Protein AF-A0AA88IC84-F1 (afdb_monomer_lite)

Structure (mmCIF, N/CA/C/O backbone):
data_AF-A0AA88IC84-F1
#
_entry.id   AF-A0AA88IC84-F1
#
loop_
_atom_site.group_PDB
_atom_site.id
_atom_site.type_symbol
_atom_site.label_atom_id
_atom_site.label_alt_id
_atom_site.label_comp_id
_atom_site.label_asym_id
_atom_site.label_entity_id
_atom_site.label_seq_id
_atom_site.pdbx_PDB_ins_code
_atom_site.Cartn_x
_atom_site.Cartn_y
_atom_site.Cartn_z
_atom_site.occupancy
_atom_site.B_iso_or_equiv
_atom_site.auth_seq_id
_atom_site.auth_comp_id
_atom_site.auth_asym_id
_atom_site.auth_atom_id
_atom_site.pdbx_PDB_model_num
ATOM 1 N N . VAL A 1 1 ? 6.979 -14.096 -13.276 1.00 98.06 1 VAL A N 1
ATOM 2 C CA . VAL A 1 1 ? 7.542 -12.919 -13.977 1.00 98.06 1 VAL A CA 1
ATOM 3 C C . VAL A 1 1 ? 6.864 -12.817 -15.331 1.00 98.06 1 VAL A C 1
ATOM 5 O O . VAL A 1 1 ? 6.818 -13.826 -16.024 1.00 98.06 1 VAL A O 1
ATOM 8 N N . PHE A 1 2 ? 6.332 -11.651 -15.685 1.00 98.75 2 PHE A N 1
ATOM 9 C CA . PHE A 1 2 ? 5.805 -11.346 -17.012 1.00 98.75 2 PHE A CA 1
ATOM 10 C C . PHE A 1 2 ? 6.800 -10.456 -17.750 1.00 98.75 2 PHE A C 1
ATOM 12 O O . PHE A 1 2 ? 7.112 -9.354 -17.297 1.00 98.75 2 PHE A O 1
ATOM 19 N N . ASP A 1 3 ? 7.306 -10.941 -18.878 1.00 98.56 3 ASP A N 1
ATOM 20 C CA . ASP A 1 3 ? 8.144 -10.143 -19.763 1.00 98.56 3 ASP A CA 1
ATOM 21 C C . ASP A 1 3 ? 7.251 -9.263 -20.639 1.00 98.56 3 ASP A C 1
ATOM 23 O O . ASP A 1 3 ? 6.539 -9.776 -21.494 1.00 98.56 3 ASP A O 1
ATOM 27 N N . ALA A 1 4 ? 7.274 -7.952 -20.412 1.00 98.44 4 ALA A N 1
ATOM 28 C CA . ALA A 1 4 ? 6.572 -6.953 -21.213 1.00 98.44 4 ALA A CA 1
ATOM 29 C C . ALA A 1 4 ? 7.560 -5.988 -21.892 1.00 98.44 4 ALA A C 1
ATOM 31 O O . ALA A 1 4 ? 7.183 -4.891 -22.306 1.00 98.44 4 ALA A O 1
ATOM 32 N N . ARG A 1 5 ? 8.832 -6.384 -22.055 1.00 97.44 5 ARG A N 1
ATOM 33 C CA . ARG A 1 5 ? 9.864 -5.558 -22.712 1.00 97.44 5 ARG A CA 1
ATOM 34 C C . ARG A 1 5 ? 9.592 -5.338 -24.204 1.00 97.44 5 ARG A C 1
ATOM 36 O O . ARG A 1 5 ? 10.167 -4.442 -24.808 1.00 97.44 5 ARG A O 1
ATOM 43 N N . TYR A 1 6 ? 8.690 -6.116 -24.798 1.00 95.94 6 TYR A N 1
ATOM 44 C CA . TYR A 1 6 ? 8.223 -5.918 -26.171 1.00 95.94 6 TYR A CA 1
ATOM 45 C C . TYR A 1 6 ? 7.161 -4.807 -26.298 1.00 95.94 6 TYR A C 1
ATOM 47 O O . TYR A 1 6 ? 6.879 -4.347 -27.403 1.00 95.94 6 TYR A O 1
ATOM 55 N N . VAL A 1 7 ? 6.550 -4.364 -25.193 1.00 96.62 7 VAL A N 1
ATOM 56 C CA . VAL A 1 7 ? 5.448 -3.390 -25.207 1.00 96.62 7 VAL A CA 1
ATOM 57 C C . VAL A 1 7 ? 5.963 -2.000 -25.559 1.00 96.62 7 VAL A C 1
ATOM 59 O O . VAL A 1 7 ? 6.817 -1.463 -24.862 1.00 96.62 7 VAL A O 1
ATOM 62 N N . GLY A 1 8 ? 5.428 -1.398 -26.625 1.00 93.50 8 GLY A N 1
ATOM 63 C CA . GLY A 1 8 ? 5.852 -0.084 -27.129 1.00 93.50 8 GLY A CA 1
ATOM 64 C C . GLY A 1 8 ? 4.944 1.099 -26.768 1.00 93.50 8 GLY A C 1
ATOM 65 O O . GLY A 1 8 ? 5.336 2.242 -26.989 1.00 93.50 8 GLY A O 1
ATOM 66 N N . THR A 1 9 ? 3.739 0.856 -26.243 1.00 95.31 9 THR A N 1
ATOM 67 C CA . THR A 1 9 ? 2.690 1.881 -26.090 1.00 95.31 9 THR A CA 1
ATOM 68 C C . THR A 1 9 ? 2.039 1.827 -24.710 1.00 95.31 9 THR A C 1
ATOM 70 O O . THR A 1 9 ? 1.988 0.771 -24.083 1.00 95.31 9 THR A O 1
ATOM 73 N N . ALA A 1 10 ? 1.472 2.949 -24.254 1.00 97.12 10 ALA A N 1
ATOM 74 C CA . ALA A 1 10 ? 0.715 2.999 -22.998 1.00 97.12 10 ALA A CA 1
ATOM 75 C C . ALA A 1 10 ? -0.517 2.068 -23.001 1.00 97.12 10 ALA A C 1
ATOM 77 O O . ALA A 1 10 ? -0.849 1.488 -21.974 1.00 97.12 10 ALA A O 1
ATOM 78 N N . GLN A 1 11 ? -1.154 1.872 -24.163 1.00 97.62 11 GLN A N 1
ATOM 79 C CA . GLN A 1 11 ? -2.245 0.904 -24.327 1.00 97.62 11 GLN A CA 1
ATOM 80 C C . GLN A 1 11 ? -1.758 -0.531 -24.073 1.00 97.62 11 GLN A C 1
ATOM 82 O O . GLN A 1 11 ? -2.360 -1.261 -23.291 1.00 97.62 11 GLN A O 1
ATOM 87 N N . GLY A 1 12 ? -0.616 -0.917 -24.653 1.00 98.19 12 GLY A N 1
ATOM 88 C CA . GLY A 1 12 ? -0.026 -2.229 -24.382 1.00 98.19 12 GLY A CA 1
ATOM 89 C C . GLY A 1 12 ? 0.426 -2.382 -22.924 1.00 98.19 12 GLY A C 1
ATOM 90 O O . GLY A 1 12 ? 0.358 -3.479 -22.371 1.00 98.19 12 GLY A O 1
ATOM 91 N N . MET A 1 13 ? 0.837 -1.289 -22.263 1.00 98.62 13 MET A N 1
ATOM 92 C CA . MET A 1 13 ? 1.110 -1.313 -20.820 1.00 98.62 13 MET A CA 1
ATOM 93 C C . MET A 1 13 ? -0.157 -1.619 -20.030 1.00 98.62 13 MET A C 1
ATOM 95 O O . MET A 1 13 ? -0.129 -2.475 -19.150 1.00 98.62 13 MET A O 1
ATOM 99 N N . PHE A 1 14 ? -1.262 -0.950 -20.358 1.00 98.81 14 PHE A N 1
ATOM 100 C CA . PHE A 1 14 ? -2.548 -1.160 -19.705 1.00 98.81 14 PHE A CA 1
ATOM 101 C C . PHE A 1 14 ? -3.025 -2.612 -19.830 1.00 98.81 14 PHE A C 1
ATOM 103 O O . PHE A 1 14 ? -3.423 -3.214 -18.835 1.00 98.81 14 PHE A O 1
ATOM 110 N N . GLU A 1 15 ? -2.913 -3.210 -21.016 1.00 98.69 15 GLU A N 1
ATOM 111 C CA . GLU A 1 15 ? -3.263 -4.617 -21.250 1.00 98.69 15 GLU A CA 1
ATOM 112 C C . GLU A 1 15 ? -2.389 -5.575 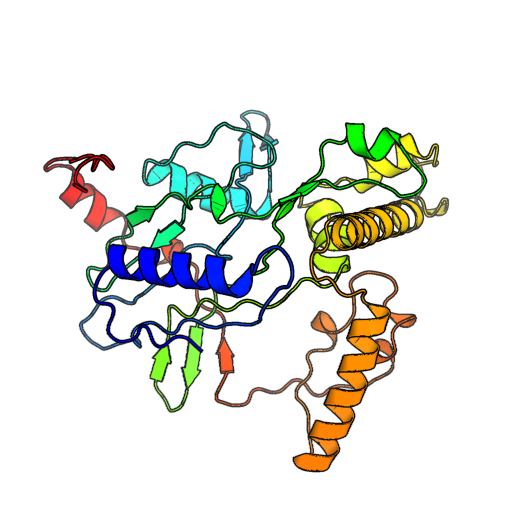-20.429 1.00 98.69 15 GLU A C 1
ATOM 114 O O . GLU A 1 15 ? -2.899 -6.482 -19.764 1.00 98.69 15 GLU A O 1
ATOM 119 N N . ALA A 1 16 ? -1.072 -5.345 -20.410 1.00 98.75 16 ALA A N 1
ATOM 120 C CA . ALA A 1 16 ? -0.140 -6.133 -19.609 1.00 98.75 16 ALA A CA 1
ATOM 121 C C . ALA A 1 16 ? -0.413 -5.998 -18.098 1.00 98.75 16 ALA A C 1
ATOM 123 O O . ALA A 1 16 ? -0.326 -6.984 -17.363 1.00 98.75 16 ALA A O 1
ATOM 124 N N . ILE A 1 17 ? -0.795 -4.805 -17.635 1.00 98.88 17 ILE A N 1
ATOM 125 C CA . ILE A 1 17 ? -1.189 -4.544 -16.245 1.00 98.88 17 ILE A CA 1
ATOM 126 C C . ILE A 1 17 ? -2.519 -5.228 -15.910 1.00 98.88 17 ILE A C 1
ATOM 128 O O . ILE A 1 17 ? -2.622 -5.867 -14.867 1.00 98.88 17 ILE A O 1
ATOM 132 N N . CYS A 1 18 ? -3.522 -5.178 -16.787 1.00 98.88 18 CYS A N 1
ATOM 133 C CA . CYS A 1 18 ? -4.781 -5.896 -16.576 1.00 98.88 18 CYS A CA 1
ATOM 134 C C . CYS A 1 18 ? -4.549 -7.410 -16.454 1.00 98.88 18 CYS A C 1
ATOM 136 O O . CYS A 1 18 ? -5.150 -8.073 -15.607 1.00 98.88 18 CYS A O 1
ATOM 138 N N . ASN A 1 19 ? -3.639 -7.959 -17.264 1.00 98.75 19 ASN A N 1
ATOM 139 C CA . ASN A 1 19 ? -3.228 -9.358 -17.161 1.00 98.75 19 ASN A CA 1
ATOM 140 C C . ASN A 1 19 ? -2.493 -9.651 -15.847 1.00 98.75 19 ASN A C 1
ATOM 142 O O . ASN A 1 19 ? -2.772 -10.680 -15.231 1.00 98.75 19 ASN A O 1
ATOM 146 N N . HIS A 1 20 ? -1.625 -8.743 -15.389 1.00 98.88 20 HIS A N 1
ATOM 147 C CA . HIS A 1 20 ? -0.986 -8.831 -14.076 1.00 98.88 20 HIS A CA 1
ATOM 148 C C . HIS A 1 20 ? -2.031 -8.881 -12.960 1.00 98.88 20 HIS A C 1
ATOM 150 O O . HIS A 1 20 ? -2.022 -9.825 -12.181 1.00 98.88 20 HIS A O 1
ATOM 156 N N . ILE A 1 21 ? -2.961 -7.921 -12.908 1.00 98.88 21 ILE A N 1
ATOM 157 C CA . ILE A 1 21 ? -3.998 -7.855 -11.868 1.00 98.88 21 ILE A CA 1
ATOM 158 C C . ILE A 1 21 ? -4.838 -9.133 -11.884 1.00 98.88 21 ILE A C 1
ATOM 160 O O . ILE A 1 21 ? -4.978 -9.791 -10.860 1.00 98.88 21 ILE A O 1
ATOM 164 N N . ARG A 1 22 ? -5.336 -9.559 -13.052 1.00 98.81 22 ARG A N 1
ATOM 165 C CA . ARG A 1 22 ? -6.123 -10.797 -13.172 1.00 98.81 22 ARG A CA 1
ATOM 166 C C . ARG A 1 22 ? -5.353 -12.019 -12.670 1.00 98.81 22 ARG A C 1
ATOM 168 O O . ARG A 1 22 ? -5.914 -12.859 -11.963 1.00 98.81 22 ARG A O 1
ATOM 175 N N . TYR A 1 23 ? -4.080 -12.134 -13.050 1.00 98.81 23 TYR A N 1
ATOM 176 C CA . TYR A 1 23 ? -3.232 -13.236 -12.620 1.00 98.81 23 TYR A CA 1
ATOM 177 C C . TYR A 1 23 ? -2.985 -13.194 -11.112 1.00 98.81 23 TYR A C 1
ATOM 179 O O . TYR A 1 23 ? -3.191 -14.209 -10.449 1.00 98.81 23 TYR A O 1
ATOM 187 N N . SER A 1 24 ? -2.563 -12.056 -10.572 1.00 98.75 24 SER A N 1
ATOM 188 C CA . SER A 1 24 ? -2.187 -11.943 -9.167 1.00 98.75 24 SER A CA 1
ATOM 189 C C . SER A 1 24 ? -3.391 -12.033 -8.242 1.00 98.75 24 SER A C 1
ATOM 191 O O . SER A 1 24 ? -3.288 -12.681 -7.210 1.00 98.75 24 SER A O 1
ATOM 193 N N . THR A 1 25 ? -4.546 -11.478 -8.624 1.00 98.81 25 THR A N 1
ATOM 194 C CA . THR A 1 25 ? -5.774 -11.539 -7.819 1.00 98.81 25 THR A CA 1
ATOM 195 C C . THR A 1 25 ? -6.312 -12.963 -7.698 1.00 98.81 25 THR A C 1
ATOM 197 O O . THR A 1 25 ? -6.762 -13.343 -6.624 1.00 98.81 25 THR A O 1
ATOM 200 N N . ASN A 1 26 ? -6.297 -13.757 -8.781 1.00 98.50 26 ASN A N 1
ATOM 201 C CA . ASN A 1 26 ? -6.632 -15.194 -8.779 1.00 98.50 26 ASN A CA 1
ATOM 202 C C . ASN A 1 26 ? -7.839 -15.582 -7.887 1.00 98.50 26 ASN A C 1
ATOM 204 O O . ASN A 1 26 ? -7.785 -16.536 -7.111 1.00 98.50 26 ASN A O 1
ATOM 208 N N . LYS A 1 27 ? -8.933 -14.813 -7.989 1.00 97.94 27 LYS A N 1
ATOM 209 C CA . LYS A 1 27 ? -10.171 -15.009 -7.209 1.00 97.94 27 LYS A CA 1
ATOM 210 C C . LYS A 1 27 ? -9.960 -15.053 -5.680 1.00 97.94 27 LYS A C 1
ATOM 212 O O . LYS A 1 27 ? -10.662 -15.787 -4.998 1.00 97.94 27 LYS A O 1
ATOM 217 N N . GLY A 1 28 ? -8.994 -14.298 -5.159 1.00 98.12 28 GLY A N 1
ATOM 218 C CA . GLY A 1 28 ? -8.672 -14.214 -3.731 1.00 98.12 28 GLY A CA 1
ATOM 219 C C . GLY A 1 28 ? -7.443 -15.026 -3.318 1.00 98.12 28 GLY A C 1
ATOM 220 O O . GLY A 1 28 ? -6.771 -14.644 -2.367 1.00 98.12 28 GLY A O 1
ATOM 221 N N . ASN A 1 29 ? -7.074 -16.075 -4.061 1.00 98.62 29 ASN A N 1
ATOM 222 C CA . ASN A 1 29 ? -5.865 -16.857 -3.785 1.00 98.62 29 ASN A CA 1
ATOM 223 C C . ASN A 1 29 ? -4.628 -16.183 -4.400 1.00 98.62 29 ASN A C 1
ATOM 225 O O . ASN A 1 29 ? -4.158 -16.594 -5.468 1.00 98.62 29 ASN A O 1
ATOM 229 N N . LEU A 1 30 ? -4.166 -15.110 -3.757 1.00 98.69 30 LEU A N 1
ATOM 230 C CA . LEU A 1 30 ? -3.212 -14.163 -4.326 1.00 98.69 30 LEU A CA 1
ATOM 231 C C . LEU A 1 30 ? -1.899 -14.831 -4.755 1.00 98.69 30 LEU A C 1
ATOM 233 O O . LEU A 1 30 ? -1.367 -15.712 -4.079 1.00 98.69 30 LEU A O 1
ATOM 237 N N . ARG A 1 31 ? -1.357 -14.389 -5.893 1.00 98.75 31 ARG A N 1
ATOM 238 C CA . ARG A 1 31 ? -0.093 -14.882 -6.454 1.00 98.75 31 ARG A CA 1
ATOM 239 C C . ARG A 1 31 ? 0.876 -13.734 -6.656 1.00 98.75 31 ARG A C 1
ATOM 241 O O . ARG A 1 31 ? 0.567 -12.801 -7.393 1.00 98.75 31 ARG A O 1
ATOM 248 N N . SER A 1 32 ? 2.074 -13.855 -6.093 1.00 98.75 32 SER A N 1
ATOM 249 C CA . SER A 1 32 ? 3.122 -12.867 -6.329 1.00 98.75 32 SER A CA 1
ATOM 250 C C . SER A 1 32 ? 3.527 -12.841 -7.800 1.00 98.75 32 SER A C 1
ATOM 252 O O . SER A 1 32 ? 3.763 -13.883 -8.425 1.00 98.75 32 SER A O 1
ATOM 254 N N . ALA A 1 33 ? 3.626 -11.642 -8.364 1.00 98.81 33 ALA A N 1
ATOM 255 C CA . ALA A 1 33 ? 4.036 -11.442 -9.745 1.00 98.81 33 ALA A CA 1
ATOM 256 C C . ALA A 1 33 ? 4.779 -10.120 -9.917 1.00 98.81 33 ALA A C 1
ATOM 258 O O . ALA A 1 33 ? 4.653 -9.199 -9.121 1.00 98.81 33 ALA A O 1
ATOM 259 N N . ILE A 1 34 ? 5.521 -10.019 -11.012 1.00 98.81 34 ILE A N 1
ATOM 260 C CA . ILE A 1 34 ? 6.133 -8.784 -11.502 1.00 98.81 34 ILE A CA 1
ATOM 261 C C . ILE A 1 34 ? 5.928 -8.736 -13.011 1.00 98.81 34 ILE A C 1
ATOM 263 O O . ILE A 1 34 ? 6.069 -9.773 -13.667 1.00 98.81 34 ILE A O 1
ATOM 267 N N . THR A 1 35 ? 5.614 -7.559 -13.550 1.00 98.88 35 THR A N 1
ATOM 268 C CA . THR A 1 35 ? 5.624 -7.287 -14.993 1.00 98.88 35 THR A CA 1
ATOM 269 C C . THR A 1 35 ? 6.752 -6.318 -15.306 1.00 98.88 35 THR A C 1
ATOM 271 O O . THR A 1 35 ? 6.815 -5.250 -14.712 1.00 98.88 35 THR A O 1
ATOM 274 N N . VAL A 1 36 ? 7.647 -6.679 -16.224 1.00 98.62 36 VAL A N 1
ATOM 275 C CA . VAL A 1 36 ? 8.841 -5.881 -16.541 1.00 98.62 36 VAL A CA 1
ATOM 276 C C . VAL A 1 36 ? 8.671 -5.223 -17.905 1.00 98.62 36 VAL A C 1
ATOM 278 O O . VAL A 1 36 ? 8.643 -5.923 -18.917 1.00 98.62 36 VAL A O 1
ATOM 281 N N . PHE A 1 37 ? 8.553 -3.893 -17.937 1.00 98.25 37 PHE A N 1
ATOM 282 C CA . PHE A 1 37 ? 8.508 -3.115 -19.181 1.00 98.25 37 PHE A CA 1
ATOM 283 C C . PHE A 1 37 ? 9.915 -2.798 -19.704 1.00 98.25 37 PHE A C 1
ATOM 285 O O . PHE A 1 37 ? 10.909 -3.325 -19.208 1.00 98.25 37 PHE A O 1
ATOM 292 N N . GLN A 1 38 ? 10.015 -1.982 -20.755 1.00 96.38 38 GLN A N 1
ATOM 293 C CA . GLN A 1 38 ? 11.303 -1.639 -21.361 1.00 96.38 38 GLN A CA 1
ATOM 294 C C . GLN A 1 38 ? 12.234 -0.938 -20.358 1.00 96.38 38 GLN A C 1
ATOM 296 O O . GLN A 1 38 ? 11.756 -0.135 -19.551 1.00 96.38 38 GLN A O 1
ATOM 301 N N . PRO A 1 39 ? 13.552 -1.208 -20.409 1.00 96.25 39 PRO A N 1
ATOM 302 C CA . PRO A 1 39 ? 14.509 -0.437 -19.634 1.00 96.25 39 PRO A CA 1
ATOM 303 C C . PRO A 1 39 ? 14.580 1.002 -20.157 1.00 96.25 39 PRO A C 1
ATOM 305 O O . PRO A 1 39 ? 14.234 1.288 -21.309 1.00 96.25 39 PRO A O 1
ATOM 308 N N . ARG A 1 40 ? 15.080 1.902 -19.315 1.00 94.94 40 ARG A N 1
ATOM 309 C CA . ARG A 1 40 ? 15.496 3.246 -19.705 1.00 94.94 40 ARG A CA 1
ATOM 310 C C . ARG A 1 40 ? 16.535 3.158 -20.824 1.00 94.94 40 ARG A C 1
ATOM 312 O O . ARG A 1 40 ? 17.464 2.355 -20.760 1.00 94.94 40 ARG A O 1
ATOM 319 N N . MET A 1 41 ? 16.368 3.992 -21.847 1.00 91.06 41 MET A N 1
ATOM 320 C CA . MET A 1 41 ? 17.275 4.086 -22.991 1.00 91.06 41 MET A CA 1
ATOM 321 C C . MET A 1 41 ? 17.527 5.550 -23.331 1.00 91.06 41 MET A C 1
ATOM 323 O O . MET A 1 41 ? 16.595 6.355 -23.346 1.00 91.06 41 MET A O 1
ATOM 327 N N . GLU A 1 42 ? 18.780 5.890 -23.630 1.00 87.19 42 GLU A N 1
ATOM 328 C CA . GLU A 1 42 ? 19.145 7.241 -24.053 1.00 87.19 42 GLU A CA 1
ATOM 329 C C . GLU A 1 42 ? 18.380 7.659 -25.319 1.00 87.19 42 GLU A C 1
ATOM 331 O O . GLU A 1 42 ? 18.135 6.858 -26.221 1.00 87.19 42 GLU A O 1
ATOM 336 N N . GLY A 1 43 ? 17.977 8.931 -25.379 1.00 82.00 43 GLY A N 1
ATOM 337 C CA . GLY A 1 43 ? 17.245 9.489 -26.521 1.00 82.00 43 GLY A CA 1
ATOM 338 C C . GLY A 1 43 ? 15.771 9.072 -26.628 1.00 82.00 43 GLY A C 1
ATOM 339 O O . GLY A 1 43 ? 15.102 9.489 -27.573 1.00 82.00 43 GLY A O 1
ATOM 340 N N . ARG A 1 44 ? 15.236 8.296 -25.673 1.00 83.06 44 ARG A N 1
ATOM 341 C CA . ARG A 1 44 ? 13.827 7.873 -25.626 1.00 83.06 44 ARG A CA 1
ATOM 342 C C . ARG A 1 44 ? 13.190 8.235 -24.280 1.00 83.06 44 ARG A C 1
ATOM 344 O O . ARG A 1 44 ? 13.871 8.294 -23.263 1.00 83.06 44 ARG A O 1
ATOM 351 N N . GLY A 1 45 ? 11.879 8.484 -24.271 1.00 85.50 45 GLY A N 1
ATOM 352 C CA . GLY A 1 45 ? 11.133 8.686 -23.028 1.00 85.50 45 GLY A CA 1
ATOM 353 C C . GLY A 1 45 ? 11.072 7.411 -22.179 1.00 85.50 45 GLY A C 1
ATOM 354 O O . GLY A 1 45 ? 10.965 6.307 -22.719 1.00 85.50 45 GLY A O 1
ATOM 355 N N . ASP A 1 46 ? 11.105 7.572 -20.855 1.00 93.19 46 ASP A N 1
ATOM 356 C CA . ASP A 1 46 ? 10.937 6.466 -19.909 1.00 93.19 46 ASP A CA 1
ATOM 357 C C . ASP A 1 46 ? 9.523 5.883 -19.967 1.00 93.19 46 ASP A C 1
ATOM 359 O O . ASP A 1 46 ? 8.535 6.625 -19.995 1.00 93.19 46 ASP A O 1
ATOM 363 N N . PHE A 1 47 ? 9.430 4.557 -19.853 1.00 96.50 47 PHE A N 1
ATOM 364 C CA . PHE A 1 47 ? 8.186 3.903 -19.464 1.00 96.50 47 PHE A CA 1
ATOM 365 C C . PHE A 1 47 ? 7.935 4.171 -17.982 1.00 96.50 47 PHE A C 1
ATOM 367 O O . PHE A 1 47 ? 8.775 3.848 -17.146 1.00 96.50 47 PHE A O 1
ATOM 374 N N . ARG A 1 48 ? 6.784 4.750 -17.633 1.00 97.75 48 ARG A N 1
ATOM 375 C CA . ARG A 1 48 ? 6.423 5.041 -16.237 1.00 97.75 48 ARG A CA 1
ATOM 376 C C . ARG A 1 48 ? 4.976 4.667 -15.969 1.00 97.75 48 ARG A C 1
ATOM 378 O O . ARG A 1 48 ? 4.090 4.933 -16.778 1.00 97.75 48 ARG A O 1
ATOM 385 N N . ILE A 1 49 ? 4.737 4.108 -14.791 1.00 98.56 49 ILE A N 1
ATOM 386 C CA . ILE A 1 49 ? 3.413 4.065 -14.173 1.00 98.56 49 ILE A CA 1
ATOM 387 C C . ILE A 1 49 ? 3.441 5.170 -13.133 1.00 98.56 49 ILE A C 1
ATOM 389 O O . ILE A 1 49 ? 4.288 5.145 -12.244 1.00 98.56 49 ILE A O 1
ATOM 393 N N . TRP A 1 50 ? 2.606 6.190 -13.298 1.00 98.56 50 TRP A N 1
ATOM 394 C CA . TRP A 1 50 ? 2.656 7.326 -12.386 1.00 98.56 50 TRP A CA 1
ATOM 395 C C . TRP A 1 50 ? 2.043 6.960 -11.041 1.00 98.56 50 TRP A C 1
ATOM 397 O O . TRP A 1 50 ? 2.498 7.461 -10.033 1.00 98.56 50 TRP A O 1
ATOM 407 N N . ASN A 1 51 ? 1.069 6.059 -10.985 1.00 98.56 51 ASN A N 1
ATOM 408 C CA . ASN A 1 51 ? 0.510 5.603 -9.718 1.00 98.56 51 ASN A CA 1
ATOM 409 C C . ASN A 1 51 ? 1.605 5.072 -8.769 1.00 98.56 51 ASN A C 1
ATOM 411 O O . ASN A 1 51 ? 2.621 4.530 -9.213 1.00 98.56 51 ASN A O 1
ATOM 415 N N . SER A 1 52 ? 1.389 5.193 -7.459 1.00 97.94 52 SER A N 1
ATOM 416 C CA . SER A 1 52 ? 2.250 4.572 -6.440 1.00 97.94 52 SER A CA 1
ATOM 417 C C . SER A 1 52 ? 1.982 3.073 -6.288 1.00 97.94 52 SER A C 1
ATOM 419 O O . SER A 1 52 ? 2.911 2.292 -6.063 1.00 97.94 52 SER A O 1
ATOM 421 N N . GLN A 1 53 ? 0.719 2.683 -6.467 1.00 98.44 53 GLN A N 1
ATOM 422 C CA . GLN A 1 53 ? 0.240 1.309 -6.524 1.00 98.44 53 GLN A CA 1
ATOM 423 C C . GLN A 1 53 ? -0.695 1.119 -7.728 1.00 98.44 53 GLN A C 1
ATOM 425 O O . GLN A 1 53 ? -1.310 2.082 -8.187 1.00 98.44 53 GLN A O 1
ATOM 430 N N . LEU A 1 54 ? -0.848 -0.112 -8.232 1.00 98.56 54 LEU A N 1
ATOM 431 C CA . LEU A 1 54 ? -1.777 -0.386 -9.341 1.00 98.56 54 LEU A CA 1
ATOM 432 C C . LEU A 1 54 ? -3.225 -0.092 -8.958 1.00 98.56 54 LEU A C 1
ATOM 434 O O . LEU A 1 54 ? -3.988 0.369 -9.796 1.00 98.56 54 LEU A O 1
ATOM 438 N N . ILE A 1 55 ? -3.595 -0.383 -7.714 1.00 98.69 55 ILE A N 1
ATOM 439 C CA . ILE A 1 55 ? -4.923 -0.130 -7.169 1.00 98.69 55 ILE A CA 1
ATOM 440 C C . ILE A 1 55 ? -4.731 0.782 -5.963 1.00 98.69 55 ILE A C 1
ATOM 442 O O . ILE A 1 55 ? -3.865 0.536 -5.130 1.00 98.69 55 ILE A O 1
ATOM 446 N N . GLY A 1 56 ? -5.513 1.853 -5.904 1.00 98.31 56 GLY A N 1
ATOM 447 C CA . GLY A 1 56 ? -5.504 2.808 -4.806 1.00 98.31 56 GLY A CA 1
ATOM 448 C C . GLY A 1 56 ? -6.773 3.646 -4.836 1.00 98.31 56 GLY A C 1
ATOM 449 O O . GLY A 1 56 ? -7.331 3.895 -5.911 1.00 98.31 56 GLY A O 1
ATOM 450 N N . TYR A 1 57 ? -7.233 4.066 -3.661 1.00 98.88 57 TYR A N 1
ATOM 451 C CA . TYR A 1 57 ? -8.400 4.932 -3.547 1.00 98.88 57 TYR A CA 1
ATOM 452 C C . TYR A 1 57 ? -8.025 6.402 -3.721 1.00 98.88 57 TYR A C 1
ATOM 454 O O . TYR A 1 57 ? -6.965 6.844 -3.281 1.00 98.88 57 TYR A O 1
ATOM 462 N N . ALA A 1 58 ? -8.899 7.164 -4.367 1.00 98.81 58 ALA A N 1
ATOM 463 C CA . ALA A 1 58 ? -8.742 8.597 -4.553 1.00 98.81 58 ALA A CA 1
ATOM 464 C C . ALA A 1 58 ? -8.898 9.369 -3.231 1.00 98.81 58 ALA A C 1
ATOM 466 O O . ALA A 1 58 ? -9.552 8.904 -2.297 1.00 98.81 58 ALA A O 1
ATOM 467 N N . GLY A 1 59 ? -8.322 10.570 -3.184 1.00 98.62 59 GLY A N 1
ATOM 468 C CA . GLY A 1 59 ? -8.463 11.531 -2.092 1.00 98.62 59 GLY A CA 1
ATOM 469 C C . GLY A 1 59 ? -8.907 12.890 -2.622 1.00 98.62 59 GLY A C 1
ATOM 470 O O . GLY A 1 59 ? -8.231 13.490 -3.452 1.00 98.62 59 GLY A O 1
ATOM 471 N N . TYR A 1 60 ? -10.037 13.398 -2.141 1.00 98.56 60 TYR A N 1
ATOM 472 C CA . TYR A 1 60 ? -10.646 14.639 -2.611 1.00 98.56 60 TYR A CA 1
ATOM 473 C C . TYR A 1 60 ? -10.593 15.710 -1.533 1.00 98.56 60 TYR A C 1
ATOM 475 O O . TYR A 1 60 ? -11.339 15.650 -0.550 1.00 98.56 60 TYR A O 1
ATOM 483 N N . ARG A 1 61 ? -9.743 16.716 -1.740 1.00 97.56 61 ARG A N 1
ATOM 484 C CA . ARG A 1 61 ? -9.689 17.897 -0.880 1.00 97.56 61 ARG A CA 1
ATOM 485 C C . ARG A 1 61 ? -10.975 18.707 -1.014 1.00 97.56 61 ARG A C 1
ATOM 487 O O . ARG A 1 61 ? -11.371 19.083 -2.115 1.00 97.56 61 ARG A O 1
ATOM 494 N N . GLN A 1 62 ? -11.612 18.967 0.116 1.00 96.88 62 GLN A N 1
ATOM 495 C CA . GLN A 1 62 ? -12.831 19.755 0.220 1.00 96.88 62 GLN A CA 1
ATOM 496 C C . GLN A 1 62 ? -12.507 21.243 0.431 1.00 96.88 62 GLN A C 1
ATOM 498 O O . GLN A 1 62 ? -11.398 21.579 0.862 1.00 96.88 62 GLN A O 1
ATOM 503 N N . PRO A 1 63 ? -13.463 22.156 0.169 1.00 95.88 63 PRO A N 1
ATOM 504 C CA . PRO A 1 63 ? -13.267 23.591 0.387 1.00 95.88 63 PRO A CA 1
ATOM 505 C C . PRO A 1 63 ? -12.920 23.976 1.833 1.00 95.88 63 PRO A C 1
ATOM 507 O O . PRO A 1 63 ? -12.243 24.977 2.048 1.00 95.88 63 PRO A O 1
ATOM 510 N N . ASP A 1 64 ? -13.362 23.188 2.817 1.00 95.75 64 ASP A N 1
ATOM 511 C CA . ASP A 1 64 ? -13.077 23.389 4.245 1.00 95.75 64 ASP A CA 1
ATOM 512 C C . ASP A 1 64 ? -11.712 2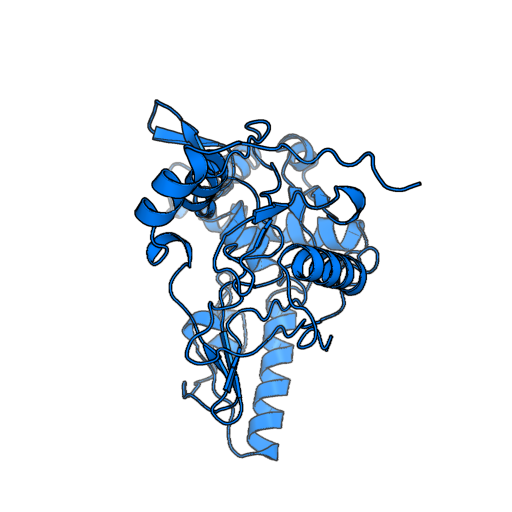2.822 4.688 1.00 95.75 64 ASP A C 1
ATOM 514 O O . ASP A 1 64 ? -11.347 22.918 5.858 1.00 95.75 64 ASP A O 1
ATOM 518 N N . GLY A 1 65 ? -10.946 22.241 3.759 1.00 93.81 65 GLY A N 1
ATOM 519 C CA . GLY A 1 65 ? -9.643 21.631 4.014 1.00 93.81 65 GLY A CA 1
ATOM 520 C C . GLY A 1 65 ? -9.696 20.157 4.421 1.00 93.81 65 GLY A C 1
ATOM 521 O O . GLY A 1 65 ? -8.641 19.518 4.450 1.00 93.81 65 GLY A O 1
ATOM 522 N N . SER A 1 66 ? -10.883 19.596 4.679 1.00 95.62 66 SER A N 1
ATOM 523 C CA . SER A 1 66 ? -11.049 18.158 4.909 1.00 95.62 66 SER A CA 1
ATOM 524 C C . SER A 1 66 ? -10.765 17.352 3.635 1.00 95.62 66 SER A C 1
ATOM 526 O O . SER A 1 66 ? -10.702 17.894 2.528 1.00 95.62 66 SER A O 1
ATOM 528 N N . ILE A 1 67 ? -10.548 16.042 3.773 1.00 98.06 67 ILE A N 1
ATOM 529 C CA . ILE A 1 67 ? -10.337 15.141 2.635 1.00 98.06 67 ILE A CA 1
ATOM 530 C C . ILE A 1 67 ? -11.353 14.005 2.704 1.00 98.06 67 ILE A C 1
ATOM 532 O O . ILE A 1 67 ? -11.481 13.336 3.726 1.00 98.06 67 ILE A O 1
ATOM 536 N N . VAL A 1 68 ? -12.052 13.772 1.593 1.00 98.31 68 VAL A N 1
ATOM 537 C CA . VAL A 1 68 ? -12.898 12.590 1.388 1.00 98.31 68 VAL A CA 1
ATOM 538 C C . VAL A 1 68 ? -12.087 11.529 0.651 1.00 98.31 68 VAL A C 1
ATOM 540 O O . VAL A 1 68 ? -11.497 11.826 -0.382 1.00 98.31 68 VAL A O 1
ATOM 543 N N . GLY A 1 69 ? -12.077 10.295 1.153 1.00 98.44 69 GLY A N 1
ATOM 544 C CA . GLY A 1 69 ? -11.263 9.213 0.594 1.00 98.44 69 GLY A CA 1
ATOM 545 C C . GLY A 1 69 ? -9.901 9.120 1.268 1.00 98.44 69 GLY A C 1
ATOM 546 O O . GLY A 1 69 ? -9.823 9.302 2.480 1.00 98.44 69 GLY A O 1
ATOM 547 N N . ASP A 1 70 ? -8.854 8.817 0.505 1.00 98.56 70 ASP A N 1
ATOM 548 C CA . ASP A 1 70 ? -7.512 8.580 1.035 1.00 98.56 70 ASP A CA 1
ATOM 549 C C . ASP A 1 70 ? -6.624 9.841 0.968 1.00 98.56 70 ASP A C 1
ATOM 551 O O . ASP A 1 70 ? -6.210 10.241 -0.128 1.00 98.56 70 ASP A O 1
ATOM 555 N N . PRO A 1 71 ? -6.254 10.459 2.110 1.00 98.38 71 PRO A N 1
ATOM 556 C CA . PRO A 1 71 ? -5.367 11.622 2.129 1.00 98.38 71 PRO A CA 1
ATOM 557 C C . PRO A 1 71 ? -4.009 11.404 1.464 1.00 98.38 71 PRO A C 1
ATOM 559 O O . PRO A 1 71 ? -3.463 12.355 0.900 1.00 98.38 71 PRO A O 1
ATOM 562 N N . LEU A 1 72 ? -3.479 10.173 1.475 1.00 97.94 72 LEU A N 1
ATOM 563 C CA . LEU A 1 72 ? -2.195 9.851 0.845 1.00 97.94 72 LEU A CA 1
ATOM 564 C C . LEU A 1 72 ? -2.212 10.146 -0.657 1.00 97.94 72 LEU A C 1
ATOM 566 O O . LEU A 1 72 ? -1.208 10.569 -1.227 1.00 97.94 72 LEU A O 1
ATOM 570 N N . ASN A 1 73 ? -3.365 9.946 -1.290 1.00 98.44 73 ASN A N 1
ATOM 571 C CA . ASN A 1 73 ? -3.517 10.058 -2.730 1.00 98.44 73 ASN A CA 1
ATOM 572 C C . ASN A 1 73 ? -4.109 11.400 -3.170 1.00 98.44 73 ASN A C 1
ATOM 574 O O . ASN A 1 73 ? -4.383 11.564 -4.359 1.00 98.44 73 ASN A O 1
ATOM 578 N N . ALA A 1 74 ? -4.297 12.369 -2.269 1.00 98.31 74 ALA A N 1
ATOM 579 C CA . ALA A 1 74 ? -4.946 13.637 -2.602 1.00 98.31 74 ALA A CA 1
ATOM 580 C C . ALA A 1 74 ? -4.217 14.406 -3.720 1.00 98.31 74 ALA A C 1
ATOM 582 O O . ALA A 1 74 ? -4.829 14.766 -4.723 1.00 98.31 74 ALA A O 1
ATOM 583 N N . GLU A 1 75 ? -2.892 14.564 -3.611 1.00 98.06 75 GLU A N 1
ATOM 584 C CA . GLU A 1 75 ? -2.081 15.235 -4.644 1.00 98.06 75 GLU A CA 1
ATOM 585 C C . GLU A 1 75 ? -2.186 14.506 -5.996 1.00 98.06 75 GLU A C 1
ATOM 587 O O . GLU A 1 75 ? -2.394 15.118 -7.042 1.00 98.06 75 GLU A O 1
ATOM 592 N N . PHE A 1 76 ? -2.089 13.175 -5.991 1.00 98.56 76 PHE A N 1
ATOM 593 C CA . PHE A 1 76 ? -2.163 12.393 -7.225 1.00 98.56 76 PHE A CA 1
ATOM 594 C C . PHE A 1 76 ? -3.579 12.367 -7.827 1.00 98.56 76 PHE A C 1
ATOM 596 O O . PHE A 1 76 ? -3.742 12.322 -9.048 1.00 98.56 76 PHE A O 1
ATOM 603 N N . THR A 1 77 ? -4.612 12.461 -6.993 1.00 98.75 77 THR A N 1
ATOM 604 C CA . THR A 1 77 ? -6.006 12.592 -7.433 1.00 98.75 77 THR A CA 1
ATOM 605 C C . THR A 1 77 ? -6.205 13.908 -8.183 1.00 98.75 77 THR A C 1
ATOM 607 O O . THR A 1 77 ? -6.770 13.904 -9.276 1.00 98.75 77 THR A O 1
ATOM 610 N N . GLU A 1 78 ? -5.663 15.016 -7.667 1.00 98.25 78 GLU A N 1
ATOM 611 C CA . GLU A 1 78 ? -5.665 16.320 -8.347 1.00 98.25 78 GLU A CA 1
ATOM 612 C C . GLU A 1 78 ? -4.921 16.250 -9.698 1.00 98.25 78 GLU A C 1
ATOM 614 O O . GLU A 1 78 ? -5.378 16.805 -10.702 1.00 98.25 78 GLU A O 1
ATOM 619 N N . VAL A 1 79 ? -3.811 15.501 -9.770 1.00 98.31 79 VAL A N 1
ATOM 620 C CA . VAL A 1 79 ? -3.103 15.228 -11.036 1.00 98.31 79 VAL A CA 1
ATOM 621 C C . VAL A 1 79 ? -3.995 14.465 -12.019 1.00 98.31 79 VAL A C 1
ATOM 623 O O . VAL A 1 79 ? -4.088 14.856 -13.184 1.00 98.31 79 VAL A O 1
ATOM 626 N N . CYS A 1 80 ? -4.688 13.415 -11.575 1.00 98.62 80 CYS A N 1
ATOM 627 C CA . CYS A 1 80 ? -5.628 12.668 -12.415 1.00 98.62 80 CYS A CA 1
ATOM 628 C C . CYS A 1 80 ? -6.762 13.573 -12.924 1.00 98.62 80 CYS A C 1
ATOM 630 O O . CYS A 1 80 ? -7.088 13.541 -14.114 1.00 98.62 80 CYS A O 1
ATOM 632 N N . GLN A 1 81 ? -7.312 14.431 -12.059 1.00 97.88 81 GLN A N 1
ATOM 633 C CA . GLN A 1 81 ? -8.344 15.406 -12.420 1.00 97.88 81 GLN A CA 1
ATOM 634 C C . GLN A 1 81 ? -7.851 16.410 -13.466 1.00 97.88 81 GLN A C 1
ATOM 636 O O . GLN A 1 81 ? -8.528 16.650 -14.467 1.00 97.88 81 GLN A O 1
ATOM 641 N N . LYS A 1 82 ? -6.626 16.925 -13.312 1.00 96.44 82 LYS A N 1
ATOM 642 C CA . LYS A 1 82 ? -5.979 17.803 -14.300 1.00 96.44 82 LYS A CA 1
ATOM 643 C C . LYS A 1 82 ? -5.776 17.120 -15.656 1.00 96.44 82 LYS A C 1
ATOM 645 O O . LYS A 1 82 ? -5.811 17.783 -16.691 1.00 96.44 82 LYS A O 1
ATOM 650 N N . LEU A 1 83 ? -5.573 15.803 -15.663 1.00 96.25 83 LEU A N 1
ATOM 651 C CA . LEU A 1 83 ? -5.470 14.993 -16.879 1.00 96.25 83 LEU A CA 1
ATOM 652 C C . LEU A 1 83 ? -6.839 14.663 -17.507 1.00 96.25 83 LEU A C 1
ATOM 654 O O . LEU A 1 83 ? -6.876 14.095 -18.599 1.00 96.25 83 LEU A O 1
ATOM 658 N N . GLY A 1 84 ? -7.946 15.054 -16.867 1.00 97.25 84 GLY A N 1
ATOM 659 C CA . GLY A 1 84 ? -9.311 14.896 -17.371 1.00 97.25 84 GLY A CA 1
ATOM 660 C C . GLY A 1 84 ? -10.093 13.732 -16.760 1.00 97.25 84 GLY A C 1
ATOM 661 O O . GLY A 1 84 ? -11.177 13.418 -17.250 1.00 97.25 84 GLY A O 1
ATOM 662 N N . TRP A 1 85 ? -9.571 13.079 -15.718 1.00 98.31 85 TRP A N 1
ATOM 663 C CA . TRP A 1 85 ? -10.329 12.076 -14.969 1.00 98.31 85 TRP A CA 1
ATOM 664 C C . TRP A 1 85 ? -11.341 12.732 -14.018 1.00 98.31 85 TRP A C 1
ATOM 666 O O . TRP A 1 85 ? -11.090 13.796 -13.461 1.00 98.31 85 TRP A O 1
ATOM 676 N N . SER A 1 86 ? -12.478 12.079 -13.790 1.00 96.56 86 SER A N 1
ATOM 677 C CA . SER A 1 86 ? -13.438 12.467 -12.754 1.00 96.56 86 SER A CA 1
ATOM 678 C C . SER A 1 86 ? -13.929 11.215 -12.049 1.00 96.56 86 SER A C 1
ATOM 680 O O . SER A 1 86 ? -14.501 10.334 -12.691 1.00 96.56 86 SER A O 1
ATOM 682 N N . GLY A 1 87 ? -13.708 11.145 -10.739 1.00 95.62 87 GLY A N 1
ATOM 683 C CA . GLY A 1 87 ? -14.322 10.133 -9.887 1.00 95.62 87 GLY A CA 1
ATOM 684 C C . GLY A 1 87 ? -15.745 10.502 -9.467 1.00 95.62 87 GLY A C 1
ATOM 685 O O . GLY A 1 87 ? -16.324 11.472 -9.962 1.00 95.62 87 GLY A O 1
ATOM 686 N N . GLN A 1 88 ? -16.305 9.706 -8.558 1.00 97.00 88 GLN A N 1
ATOM 687 C CA . GLN A 1 88 ? -17.648 9.890 -8.000 1.00 97.00 88 GLN A CA 1
ATOM 688 C C . GLN A 1 88 ? -17.648 10.749 -6.722 1.00 97.00 88 GLN A C 1
ATOM 690 O O . GLN A 1 88 ? -18.710 11.139 -6.246 1.00 97.00 88 GLN A O 1
ATOM 695 N N . GLY A 1 89 ? -16.472 11.052 -6.166 1.00 97.50 89 GLY A N 1
ATOM 696 C CA . GLY A 1 89 ? -16.322 11.800 -4.921 1.00 97.50 89 GLY A CA 1
ATOM 697 C C . GLY A 1 89 ? -16.575 10.957 -3.668 1.00 97.50 89 GLY A C 1
ATOM 698 O O . GLY A 1 89 ? -16.932 11.518 -2.634 1.00 97.50 89 GLY A O 1
ATOM 699 N N . THR A 1 90 ? -16.445 9.62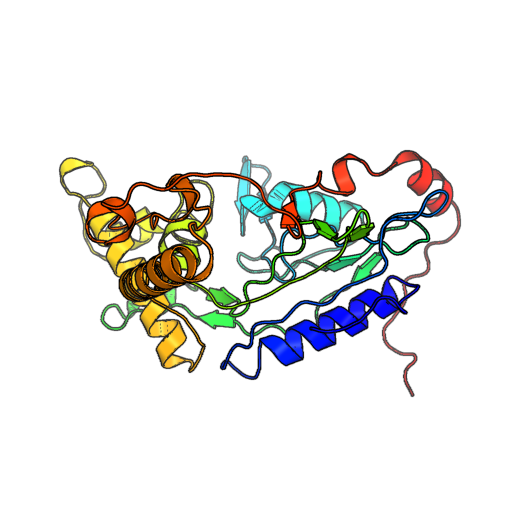6 -3.739 1.00 98.12 90 THR A N 1
ATOM 700 C CA . THR A 1 90 ? -16.708 8.741 -2.588 1.00 98.12 90 THR A CA 1
ATOM 701 C C . THR A 1 90 ? -15.446 8.429 -1.779 1.00 98.12 90 THR A C 1
ATOM 703 O O . THR A 1 90 ? -14.324 8.704 -2.199 1.00 98.12 90 THR A O 1
ATOM 706 N N . ARG A 1 91 ? -15.627 7.799 -0.608 1.00 98.12 91 ARG A N 1
ATOM 707 C CA . ARG A 1 91 ? -14.529 7.347 0.271 1.00 98.12 91 ARG A CA 1
ATOM 708 C C . ARG A 1 91 ? -13.618 6.290 -0.367 1.00 98.12 91 ARG A C 1
ATOM 710 O O . ARG A 1 91 ? -12.519 6.069 0.135 1.00 98.12 91 ARG A O 1
ATOM 717 N N . PHE A 1 92 ? -14.089 5.606 -1.408 1.00 98.69 92 PHE A N 1
ATOM 718 C CA . PHE A 1 92 ? -13.430 4.432 -1.975 1.00 98.69 92 PHE A CA 1
ATOM 719 C C . PHE A 1 92 ? -13.561 4.397 -3.503 1.00 98.69 92 PHE A C 1
ATOM 721 O O . PHE A 1 92 ? -13.899 3.370 -4.094 1.00 98.69 92 PHE A O 1
ATOM 728 N N . ASP A 1 93 ? -13.320 5.537 -4.151 1.00 98.69 93 ASP A N 1
ATOM 729 C CA . ASP A 1 93 ? -13.221 5.593 -5.609 1.00 98.69 93 ASP A CA 1
ATOM 730 C C . ASP A 1 93 ? -11.865 5.059 -6.065 1.00 98.69 93 ASP A C 1
ATOM 732 O O . ASP A 1 93 ? -10.830 5.564 -5.639 1.00 98.69 93 ASP A O 1
ATOM 736 N N . ILE A 1 94 ? -11.858 4.074 -6.961 1.00 98.69 94 ILE A N 1
ATOM 737 C CA . ILE A 1 94 ? -10.623 3.543 -7.546 1.00 98.69 94 ILE A CA 1
ATOM 738 C C . ILE A 1 94 ? -10.015 4.575 -8.500 1.00 98.69 94 ILE A C 1
ATOM 740 O O . ILE A 1 94 ? -10.673 5.047 -9.431 1.00 98.69 94 ILE A O 1
ATOM 744 N N . LEU A 1 95 ? -8.743 4.907 -8.275 1.00 98.81 95 LEU A N 1
ATOM 745 C CA . LEU A 1 95 ? -7.973 5.777 -9.159 1.00 98.81 95 LEU A CA 1
ATOM 746 C C . LEU A 1 95 ? -7.780 5.149 -10.549 1.00 98.81 95 LEU A C 1
ATOM 748 O O . LEU A 1 95 ? -7.646 3.929 -10.675 1.00 98.81 95 LEU A O 1
ATOM 752 N N . PRO A 1 96 ? -7.694 5.969 -11.611 1.00 98.69 96 PRO A N 1
ATOM 753 C CA . PRO A 1 96 ? -7.295 5.489 -12.922 1.00 98.69 96 PRO A CA 1
ATOM 754 C C . PRO A 1 96 ? -5.796 5.170 -12.914 1.00 98.69 96 PRO A C 1
ATOM 756 O O . PRO A 1 96 ? -5.021 5.732 -12.139 1.00 98.69 96 PRO A O 1
ATOM 759 N N . LEU A 1 97 ? -5.355 4.332 -13.843 1.00 98.81 97 LEU A N 1
ATOM 760 C CA . LEU A 1 97 ? -3.942 4.201 -14.168 1.00 98.81 97 LEU A CA 1
ATOM 761 C C . LEU A 1 97 ? -3.509 5.368 -15.055 1.00 98.81 97 LEU A C 1
ATOM 763 O O . LEU A 1 97 ? -4.140 5.651 -16.074 1.00 98.81 97 LEU A O 1
ATOM 767 N N . VAL A 1 98 ? -2.404 6.014 -14.696 1.00 98.69 98 VAL A N 1
ATOM 768 C CA . VAL A 1 98 ? -1.740 7.027 -15.519 1.00 98.69 98 VAL A CA 1
ATOM 769 C C . VAL A 1 98 ? -0.442 6.424 -16.048 1.00 98.69 98 VAL A C 1
ATOM 771 O O . VAL A 1 98 ? 0.528 6.237 -15.310 1.00 98.69 98 VAL A O 1
ATOM 774 N N . LEU A 1 99 ? -0.445 6.075 -17.334 1.00 98.50 99 LEU A N 1
ATOM 775 C CA . LEU A 1 99 ? 0.621 5.309 -17.976 1.00 98.50 99 LEU A CA 1
ATOM 776 C C . LEU A 1 99 ? 1.337 6.151 -19.022 1.00 98.50 99 LEU A C 1
ATOM 778 O O . LEU A 1 99 ? 0.708 6.731 -19.907 1.00 98.50 99 LEU A O 1
ATOM 782 N N . GLN A 1 100 ? 2.660 6.168 -18.937 1.00 96.31 100 GLN A N 1
ATOM 783 C CA . GLN A 1 100 ? 3.543 6.858 -19.861 1.00 96.31 100 GLN A CA 1
ATOM 784 C C . GLN A 1 100 ? 4.342 5.819 -20.643 1.00 96.31 100 GLN A C 1
ATOM 786 O O . GLN A 1 100 ? 5.107 5.051 -20.058 1.00 96.31 100 GLN A O 1
ATOM 791 N N . GLY A 1 101 ? 4.144 5.799 -21.961 1.00 93.00 101 GLY A N 1
ATOM 792 C CA . GLY A 1 101 ? 4.963 5.015 -22.877 1.00 93.00 101 GLY A CA 1
ATOM 793 C C . GLY A 1 101 ? 6.186 5.804 -23.340 1.00 93.00 101 GLY A C 1
ATOM 794 O O . GLY A 1 101 ? 6.496 6.883 -22.840 1.00 93.00 101 GLY A O 1
ATOM 795 N N . SER A 1 102 ? 6.869 5.296 -24.361 1.00 87.62 102 SER A N 1
ATOM 796 C CA . SER A 1 102 ? 8.072 5.958 -24.871 1.00 87.62 102 SER A CA 1
ATOM 797 C C . SER A 1 102 ? 7.854 7.274 -25.611 1.00 87.62 102 SER A C 1
ATOM 799 O O . SER A 1 102 ? 8.824 7.974 -25.887 1.00 87.62 102 SER A O 1
ATOM 801 N N . ASP A 1 103 ? 6.607 7.577 -25.976 1.00 88.50 103 ASP A N 1
ATOM 802 C CA . ASP A 1 103 ? 6.211 8.887 -26.499 1.00 88.50 103 ASP A CA 1
ATOM 803 C C . ASP A 1 103 ? 6.275 9.978 -25.416 1.00 88.50 103 ASP A C 1
ATOM 805 O O . ASP A 1 103 ? 6.196 11.159 -25.738 1.00 88.50 103 ASP A O 1
ATOM 809 N N . GLY A 1 104 ? 6.452 9.596 -24.145 1.00 87.56 104 GLY A N 1
ATOM 810 C CA . GLY A 1 104 ? 6.561 10.509 -23.011 1.00 87.56 104 GLY A CA 1
ATOM 811 C C . GLY A 1 104 ? 5.220 11.074 -22.549 1.00 87.56 104 GLY A C 1
ATOM 812 O O . GLY A 1 104 ? 5.170 11.722 -21.509 1.00 87.56 104 GLY A O 1
ATOM 813 N N . GLU A 1 105 ? 4.128 10.795 -23.261 1.00 91.69 105 GLU A N 1
ATOM 814 C CA . GLU A 1 105 ? 2.812 11.351 -22.966 1.00 91.69 105 GLU A CA 1
ATOM 815 C C . GLU A 1 105 ? 2.008 10.438 -22.025 1.00 91.69 105 GLU A C 1
ATOM 817 O O . GLU A 1 105 ? 1.740 9.279 -22.366 1.00 91.69 105 GLU A O 1
ATOM 822 N N . PRO A 1 106 ? 1.575 10.937 -20.851 1.00 95.56 106 PRO A N 1
ATOM 823 C CA . PRO A 1 106 ? 0.796 10.150 -19.911 1.00 95.56 106 PRO A CA 1
ATOM 824 C C . PRO A 1 106 ? -0.664 10.058 -20.365 1.00 95.56 106 PRO A C 1
ATOM 826 O O . PRO A 1 106 ? -1.319 11.070 -20.662 1.00 95.56 106 PRO A O 1
ATOM 829 N N . LYS A 1 107 ? -1.182 8.829 -20.383 1.00 97.50 107 LYS A N 1
ATOM 830 C CA . LYS A 1 107 ? -2.551 8.474 -20.776 1.00 97.50 107 LYS A CA 1
ATOM 831 C C . LYS A 1 107 ? -3.291 7.840 -19.599 1.00 97.50 107 LYS A C 1
ATOM 833 O O . LYS A 1 107 ? -2.708 7.068 -18.840 1.00 97.50 107 LYS A O 1
ATOM 838 N N . LEU A 1 108 ? -4.566 8.195 -19.458 1.00 98.31 108 LEU A N 1
ATOM 839 C CA . LEU A 1 108 ? -5.462 7.711 -18.409 1.00 98.31 108 LEU A CA 1
ATOM 840 C C . LEU A 1 108 ? -6.186 6.439 -18.853 1.00 98.31 108 LEU A C 1
ATOM 842 O O . LEU A 1 108 ? -6.757 6.410 -19.942 1.00 98.31 108 LEU A O 1
ATOM 846 N N . PHE A 1 109 ? -6.233 5.440 -17.976 1.00 98.62 109 PHE A N 1
ATOM 847 C CA . PHE A 1 109 ? -6.981 4.205 -18.181 1.00 98.62 109 PHE A CA 1
ATOM 848 C C . PHE A 1 109 ? -7.745 3.835 -16.913 1.00 98.62 109 PHE A C 1
ATOM 850 O O . PHE A 1 109 ? -7.150 3.660 -15.853 1.00 98.62 109 PHE A O 1
ATOM 857 N N . ASN A 1 110 ? -9.064 3.682 -17.012 1.00 98.12 110 ASN A N 1
ATOM 858 C CA . ASN A 1 110 ? -9.845 3.145 -15.902 1.00 98.12 110 ASN A CA 1
ATOM 859 C C . ASN A 1 110 ? -9.623 1.634 -15.816 1.00 98.12 110 ASN A C 1
ATOM 861 O O . ASN A 1 110 ? -9.715 0.935 -16.825 1.00 98.12 110 ASN A O 1
ATOM 865 N N . ILE A 1 111 ? -9.352 1.135 -14.612 1.00 98.00 111 ILE A N 1
ATOM 866 C CA . ILE A 1 111 ? -9.256 -0.304 -14.369 1.00 98.00 111 ILE A CA 1
ATOM 867 C C . ILE A 1 111 ? -10.672 -0.889 -14.473 1.00 98.00 111 ILE A C 1
ATOM 869 O O . ILE A 1 111 ? -11.583 -0.353 -13.837 1.00 98.00 111 ILE A O 1
ATOM 873 N N . PRO A 1 112 ? -10.889 -1.963 -15.253 1.00 98.12 112 PRO A N 1
ATOM 874 C CA . PRO A 1 112 ? -12.179 -2.636 -15.289 1.00 98.12 112 PRO A CA 1
ATOM 875 C C . PRO A 1 112 ? -12.564 -3.121 -13.887 1.00 98.12 112 PRO A C 1
ATOM 877 O O . PRO A 1 112 ? -11.762 -3.771 -13.212 1.00 98.12 112 PRO A O 1
ATOM 880 N N . SER A 1 113 ? -13.776 -2.790 -13.437 1.00 97.19 113 SER A N 1
ATOM 881 C CA . SER A 1 113 ? -14.230 -3.054 -12.064 1.00 97.19 113 SER A CA 1
ATOM 882 C C . SER A 1 113 ? -14.166 -4.535 -11.689 1.00 97.19 113 SER A C 1
ATOM 884 O O . SER A 1 113 ? -13.883 -4.871 -10.548 1.00 97.19 113 SER A O 1
ATOM 886 N N . GLU A 1 114 ? -14.355 -5.432 -12.655 1.00 97.69 114 GLU A N 1
ATOM 887 C CA . GLU A 1 114 ? -14.281 -6.881 -12.472 1.00 97.69 114 GLU A CA 1
ATOM 888 C C . GLU A 1 114 ? -12.869 -7.403 -12.159 1.00 97.69 114 GLU A C 1
ATOM 890 O O . GLU A 1 114 ? -12.716 -8.552 -11.742 1.00 97.69 114 GLU A O 1
ATOM 895 N N . LEU A 1 115 ? -11.828 -6.589 -12.371 1.00 98.25 115 LEU A N 1
ATOM 896 C CA . LEU A 1 115 ? -10.451 -6.925 -11.996 1.00 98.25 115 LEU A CA 1
ATOM 897 C C . LEU A 1 115 ? -10.107 -6.494 -10.567 1.00 98.25 115 LEU A C 1
ATOM 899 O O . LEU A 1 115 ? -9.120 -6.982 -10.011 1.00 98.25 115 LEU A O 1
ATOM 903 N N . VAL A 1 116 ? -10.900 -5.599 -9.976 1.00 98.56 116 VAL A N 1
ATOM 904 C CA . VAL A 1 116 ? -10.666 -5.059 -8.638 1.00 98.56 116 VAL A CA 1
ATOM 905 C C . VAL A 1 116 ? -11.474 -5.871 -7.631 1.00 98.56 116 VAL A C 1
ATOM 907 O O . VAL A 1 116 ? -12.682 -5.709 -7.493 1.00 98.56 116 VAL A O 1
ATOM 910 N N . LEU A 1 117 ? -10.792 -6.767 -6.920 1.00 98.75 117 LEU A N 1
ATOM 911 C CA . LEU A 1 117 ? -11.378 -7.478 -5.789 1.00 98.75 117 LEU A CA 1
ATOM 912 C C . LEU A 1 117 ? -11.266 -6.605 -4.536 1.00 98.75 117 LEU A C 1
ATOM 914 O O . LEU A 1 117 ? -10.156 -6.272 -4.125 1.00 98.75 117 LEU A O 1
ATOM 918 N N . GLU A 1 118 ? -12.398 -6.265 -3.928 1.00 98.81 118 GLU A N 1
ATOM 919 C CA . GLU A 1 118 ? -12.474 -5.534 -2.660 1.00 98.81 118 GLU A CA 1
ATOM 920 C C . GLU A 1 118 ? -13.060 -6.429 -1.563 1.00 98.81 118 GLU A C 1
ATOM 922 O O . GLU A 1 118 ? -13.942 -7.252 -1.816 1.00 98.81 118 GLU A O 1
ATOM 927 N N . VAL A 1 119 ? -12.579 -6.249 -0.336 1.00 98.88 119 VAL A N 1
ATOM 928 C CA . VAL A 1 119 ? -13.030 -6.957 0.862 1.00 98.88 119 VAL A CA 1
ATOM 929 C C . VAL A 1 119 ? -13.755 -5.961 1.773 1.00 98.88 119 VAL A C 1
ATOM 931 O O . VAL A 1 119 ? -13.122 -5.006 2.235 1.00 98.88 119 VAL A O 1
ATOM 934 N N . PRO A 1 120 ? -15.063 -6.137 2.043 1.00 98.75 120 PRO A N 1
ATOM 935 C CA . PRO A 1 120 ? -15.760 -5.352 3.057 1.00 98.75 120 PRO A CA 1
ATOM 936 C C . PRO A 1 120 ? -15.251 -5.731 4.450 1.00 98.75 120 PRO A C 1
ATOM 938 O O . PRO A 1 120 ? -15.102 -6.914 4.755 1.00 98.75 120 PRO A O 1
ATOM 941 N N . ILE A 1 121 ? -14.996 -4.735 5.297 1.00 98.88 121 ILE A N 1
ATOM 942 C CA . ILE A 1 121 ? -14.441 -4.946 6.635 1.00 98.88 121 ILE A CA 1
ATOM 943 C C . ILE A 1 121 ? -15.574 -5.119 7.648 1.00 98.88 121 ILE A C 1
ATOM 945 O O . ILE A 1 121 ? -16.396 -4.227 7.847 1.00 98.88 121 ILE A O 1
ATOM 949 N N . VAL A 1 122 ? -15.597 -6.279 8.298 1.00 98.81 122 VAL A N 1
ATOM 950 C CA . VAL A 1 122 ? -16.566 -6.700 9.314 1.00 98.81 122 VAL A CA 1
ATOM 951 C C . VAL A 1 122 ? -15.847 -7.325 10.507 1.00 98.81 122 VAL A C 1
ATOM 953 O O . VAL A 1 122 ? -14.802 -7.961 10.360 1.00 98.81 122 VAL A O 1
ATOM 956 N N . HIS A 1 123 ? -16.426 -7.191 11.695 1.00 98.81 123 HIS A N 1
ATOM 957 C CA . HIS A 1 123 ? -15.862 -7.755 12.920 1.00 98.81 123 HIS A CA 1
ATOM 958 C C . HIS A 1 123 ? -16.507 -9.111 13.252 1.00 98.81 123 HIS A C 1
ATOM 960 O O . HIS A 1 123 ? -17.696 -9.278 12.980 1.00 98.81 123 HIS A O 1
ATOM 966 N N . PRO A 1 124 ? -15.773 -10.080 13.833 1.00 98.50 124 PRO A N 1
ATOM 967 C CA . PRO A 1 124 ? -16.359 -11.350 14.277 1.00 98.50 124 PRO A CA 1
ATOM 968 C C . PRO A 1 124 ? -17.357 -11.199 15.437 1.00 98.50 124 PRO A C 1
ATOM 970 O O . PRO A 1 124 ? -18.252 -12.027 15.570 1.00 98.50 124 PRO A O 1
ATOM 973 N N . GLU A 1 125 ? -17.213 -10.156 16.261 1.00 98.50 125 GLU A N 1
ATOM 974 C CA . GLU A 1 125 ? -18.033 -9.953 17.474 1.00 98.50 125 GLU A CA 1
ATOM 975 C C . GLU A 1 125 ? -18.858 -8.657 17.473 1.00 98.50 125 GLU A C 1
ATOM 977 O O . GLU A 1 125 ? -19.832 -8.530 18.210 1.00 98.50 125 GLU A O 1
ATOM 982 N N . PHE A 1 126 ? -18.476 -7.669 16.660 1.00 98.56 126 PHE A N 1
ATOM 983 C CA . PHE A 1 126 ? -19.082 -6.339 16.674 1.00 98.56 126 PHE A CA 1
ATOM 984 C C . PHE A 1 126 ? -19.868 -6.109 15.387 1.00 98.56 126 PHE A C 1
ATOM 986 O O . PHE A 1 126 ? -19.336 -5.579 14.414 1.00 98.56 126 PHE A O 1
ATOM 993 N N . ASP A 1 127 ? -21.150 -6.471 15.387 1.00 97.75 127 ASP A N 1
ATOM 994 C CA . ASP A 1 127 ? -22.012 -6.359 14.199 1.00 97.75 127 ASP A CA 1
ATOM 995 C C . ASP A 1 127 ? -22.053 -4.934 13.615 1.00 97.75 127 ASP A C 1
ATOM 997 O O . ASP A 1 127 ? -22.110 -4.751 12.398 1.00 97.75 127 ASP A O 1
ATOM 1001 N N . TRP A 1 128 ? -21.927 -3.912 14.470 1.00 98.31 128 TRP A N 1
ATOM 1002 C CA . TRP A 1 128 ? -21.906 -2.500 14.072 1.00 98.31 128 TRP A CA 1
ATOM 1003 C C . TRP A 1 128 ? -20.699 -2.106 13.206 1.00 98.31 128 TRP A C 1
ATOM 1005 O O . TRP A 1 128 ? -20.708 -1.017 12.631 1.00 98.31 128 TRP A O 1
ATOM 1015 N N . PHE A 1 129 ? -19.662 -2.945 13.073 1.00 98.50 129 PHE A N 1
ATOM 1016 C CA . PHE A 1 129 ? -18.554 -2.667 12.149 1.00 98.50 129 PHE A CA 1
ATOM 1017 C C . PHE A 1 129 ? -19.030 -2.567 10.698 1.00 98.50 129 PHE A C 1
ATOM 1019 O O . PHE A 1 129 ? -18.490 -1.762 9.939 1.00 98.50 129 PHE A O 1
ATOM 1026 N N . LEU A 1 130 ? -20.060 -3.336 10.320 1.00 96.88 130 LEU A N 1
ATOM 1027 C CA . LEU A 1 130 ? -20.636 -3.285 8.975 1.00 96.88 130 LEU A CA 1
ATOM 1028 C C . LEU A 1 130 ? -21.157 -1.877 8.639 1.00 96.88 130 LEU A C 1
ATOM 1030 O O . LEU A 1 130 ? -20.989 -1.407 7.512 1.00 96.88 130 LEU A O 1
ATOM 1034 N N . ASP A 1 131 ? -21.705 -1.171 9.631 1.00 98.12 131 ASP A N 1
ATOM 1035 C CA . ASP A 1 131 ? -22.252 0.180 9.474 1.00 98.12 131 ASP A CA 1
ATOM 1036 C C . ASP A 1 131 ? -21.170 1.235 9.192 1.00 98.12 131 ASP A C 1
ATOM 1038 O O . ASP A 1 131 ? -21.480 2.323 8.705 1.00 98.12 131 ASP A O 1
ATOM 1042 N N . LEU A 1 132 ? -19.891 0.941 9.472 1.00 98.25 132 LEU A N 1
ATOM 1043 C CA . LEU A 1 132 ? -18.784 1.845 9.138 1.00 98.25 132 LEU A CA 1
ATOM 1044 C C . LEU A 1 132 ? -18.544 1.933 7.622 1.00 98.25 132 LEU A C 1
ATOM 1046 O O . LEU A 1 132 ? -17.889 2.874 7.154 1.00 98.25 132 LEU A O 1
ATOM 1050 N N . GLY A 1 133 ? -19.043 0.954 6.856 1.00 98.50 133 GLY A N 1
ATOM 1051 C CA . GLY A 1 133 ? -18.900 0.889 5.402 1.00 98.50 133 GLY A CA 1
ATOM 1052 C C . GLY A 1 133 ? -17.442 0.834 4.939 1.00 98.50 133 GLY A C 1
ATOM 1053 O O . GLY A 1 133 ? -17.126 1.337 3.862 1.00 98.50 133 GLY A O 1
ATOM 1054 N N . LEU A 1 134 ? -16.543 0.300 5.771 1.00 98.81 134 LEU A N 1
ATOM 1055 C CA . LEU A 1 134 ? -15.126 0.157 5.451 1.00 98.81 134 LEU A CA 1
ATOM 1056 C C . LEU A 1 134 ? -14.920 -0.992 4.463 1.00 98.81 134 LEU A C 1
ATOM 1058 O O . LEU A 1 134 ? -15.547 -2.045 4.571 1.00 98.81 134 LEU A O 1
ATOM 1062 N N . LYS A 1 135 ? -14.012 -0.800 3.510 1.00 98.88 135 LYS A N 1
ATOM 1063 C CA . LYS A 1 135 ? -13.555 -1.838 2.584 1.00 98.88 135 LYS A CA 1
ATOM 1064 C C . LYS A 1 135 ? -12.121 -1.565 2.154 1.00 98.88 135 LYS A C 1
ATOM 1066 O O . LYS A 1 135 ? -11.676 -0.419 2.186 1.00 98.88 135 LYS A O 1
ATOM 1071 N N . TRP A 1 136 ? -11.414 -2.599 1.716 1.00 98.94 136 TRP A N 1
ATOM 1072 C CA . TRP A 1 136 ? -10.068 -2.460 1.161 1.00 98.94 136 TRP A CA 1
ATOM 1073 C C . TRP A 1 136 ? -9.864 -3.363 -0.054 1.00 98.94 136 TRP A C 1
ATOM 1075 O O . TRP A 1 136 ? -10.501 -4.409 -0.161 1.00 98.94 136 TRP A O 1
ATOM 1085 N N . TYR A 1 137 ? -9.017 -2.957 -0.998 1.00 98.75 137 TYR A N 1
ATOM 1086 C CA . TYR A 1 137 ? -8.709 -3.783 -2.165 1.00 98.75 137 TYR A CA 1
ATOM 1087 C C . TYR A 1 137 ? -7.776 -4.935 -1.776 1.00 98.75 137 TYR A C 1
ATOM 1089 O O . TYR A 1 137 ? -6.912 -4.806 -0.914 1.00 98.75 137 TYR A O 1
ATOM 1097 N N . ALA A 1 138 ? -7.952 -6.094 -2.404 1.00 98.75 138 ALA A N 1
ATOM 1098 C CA . ALA A 1 138 ? -7.261 -7.320 -2.021 1.00 98.75 138 ALA A CA 1
ATOM 1099 C C . ALA A 1 138 ? -5.778 -7.341 -2.419 1.00 98.75 138 ALA A C 1
ATOM 1101 O O . ALA A 1 138 ? -4.976 -7.965 -1.733 1.00 98.75 138 ALA A O 1
ATOM 1102 N N . LEU A 1 139 ? -5.422 -6.705 -3.538 1.00 98.81 139 LEU A N 1
ATOM 1103 C CA . LEU A 1 139 ? -4.113 -6.862 -4.171 1.00 98.81 139 LEU A CA 1
ATOM 1104 C C . LEU A 1 139 ? -3.192 -5.658 -3.889 1.00 98.81 139 LEU A C 1
ATOM 1106 O O . LEU A 1 139 ? -3.368 -4.621 -4.535 1.00 98.81 139 LEU A O 1
ATOM 1110 N N . PRO A 1 140 ? -2.168 -5.789 -3.023 1.00 98.62 140 PRO A N 1
ATOM 1111 C CA . PRO A 1 140 ? -1.099 -4.804 -2.926 1.00 98.62 140 PRO A CA 1
ATOM 1112 C C . PRO A 1 140 ? -0.151 -4.964 -4.113 1.00 98.62 140 PRO A C 1
ATOM 1114 O O . PRO A 1 140 ? 0.469 -6.017 -4.299 1.00 98.62 140 PRO A O 1
ATOM 1117 N N . ALA A 1 141 ? -0.027 -3.919 -4.926 1.00 98.56 141 ALA A N 1
ATOM 1118 C CA . ALA A 1 141 ? 0.829 -3.941 -6.105 1.00 98.56 141 ALA A CA 1
ATOM 1119 C C . ALA A 1 141 ? 1.583 -2.620 -6.266 1.00 98.56 141 ALA A C 1
ATOM 1121 O O . ALA A 1 141 ? 1.005 -1.637 -6.718 1.00 98.56 141 ALA A O 1
ATOM 1122 N N . VAL A 1 142 ? 2.866 -2.604 -5.910 1.00 98.56 142 VAL A N 1
ATOM 1123 C CA . VAL A 1 142 ? 3.734 -1.419 -5.945 1.00 98.56 142 VAL A CA 1
ATOM 1124 C C . VAL A 1 142 ? 4.138 -1.100 -7.380 1.00 98.56 142 VAL A C 1
ATOM 1126 O O . VAL A 1 142 ? 4.533 -1.989 -8.135 1.00 98.56 142 VAL A O 1
ATOM 1129 N N . THR A 1 143 ? 4.077 0.180 -7.750 1.00 98.12 143 THR A N 1
ATOM 1130 C CA . THR A 1 143 ? 4.451 0.677 -9.087 1.00 98.12 143 THR A CA 1
ATOM 1131 C C . THR A 1 143 ? 5.422 1.852 -9.068 1.00 98.12 143 THR A C 1
ATOM 1133 O O . THR A 1 143 ? 5.985 2.185 -10.109 1.00 98.12 143 THR A O 1
ATOM 1136 N N . SER A 1 144 ? 5.651 2.467 -7.906 1.00 93.81 144 SER A N 1
ATOM 1137 C CA . SER A 1 144 ? 6.513 3.646 -7.749 1.00 93.81 144 SER A CA 1
ATOM 1138 C C . SER A 1 144 ? 8.014 3.357 -7.779 1.00 93.81 144 SER A C 1
ATOM 1140 O O . SER A 1 144 ? 8.797 4.301 -7.803 1.00 93.81 144 SER A O 1
ATOM 1142 N N . MET A 1 145 ? 8.447 2.095 -7.789 1.00 98.00 145 MET A N 1
ATOM 1143 C CA . MET A 1 145 ? 9.869 1.729 -7.751 1.00 98.00 145 MET A CA 1
ATOM 1144 C C . MET A 1 145 ? 10.453 1.497 -9.148 1.00 98.00 145 MET A C 1
ATOM 1146 O O . MET A 1 145 ? 9.733 1.159 -10.090 1.00 98.00 145 MET A O 1
ATOM 1150 N N . LYS A 1 146 ? 11.773 1.661 -9.275 1.00 97.19 146 LYS A N 1
ATOM 1151 C CA . LYS A 1 146 ? 12.569 1.181 -10.413 1.00 97.19 146 LYS A CA 1
ATOM 1152 C C . LYS A 1 146 ? 13.315 -0.096 -10.020 1.00 97.19 146 LYS A C 1
ATOM 1154 O O . LYS A 1 146 ? 13.601 -0.299 -8.845 1.00 97.19 146 LYS A O 1
ATOM 1159 N N . PHE A 1 147 ? 13.656 -0.940 -10.988 1.00 98.06 147 PHE A N 1
ATOM 1160 C CA . PHE A 1 147 ? 14.482 -2.133 -10.780 1.00 98.06 147 PHE A CA 1
ATOM 1161 C C . PHE A 1 147 ? 15.833 -1.958 -11.479 1.00 98.06 147 PHE A C 1
ATOM 1163 O O . PHE A 1 147 ? 15.880 -1.790 -12.697 1.00 98.06 147 PHE A O 1
ATOM 1170 N N . ASP A 1 148 ? 16.918 -1.976 -10.709 1.00 96.44 148 ASP A N 1
ATOM 1171 C CA . ASP A 1 148 ? 18.296 -1.926 -11.205 1.00 96.44 148 ASP A CA 1
ATOM 1172 C C . ASP A 1 148 ? 18.844 -3.350 -11.311 1.00 96.44 148 ASP A C 1
ATOM 1174 O O . ASP A 1 148 ? 18.907 -4.084 -10.319 1.00 96.44 148 ASP A O 1
ATOM 1178 N N . CYS A 1 149 ? 19.230 -3.747 -12.524 1.00 96.44 149 CYS A N 1
ATOM 1179 C CA . CYS A 1 149 ? 19.767 -5.071 -12.790 1.00 96.44 149 CYS A CA 1
ATOM 1180 C C . CYS A 1 149 ? 20.841 -5.020 -13.881 1.00 96.44 149 CYS A C 1
ATOM 1182 O O . CYS A 1 149 ? 20.549 -4.776 -15.051 1.00 96.44 149 CYS A O 1
ATOM 1184 N N . GLY A 1 150 ? 22.094 -5.303 -13.509 1.00 93.81 150 GLY A N 1
ATOM 1185 C CA . GLY A 1 150 ? 23.197 -5.441 -14.468 1.00 93.81 150 GLY A CA 1
ATOM 1186 C C . GLY A 1 150 ? 23.543 -4.151 -15.219 1.00 93.81 150 GLY A C 1
ATOM 1187 O O . GLY A 1 150 ? 23.967 -4.220 -16.368 1.00 93.81 150 GLY A O 1
ATOM 1188 N N . GLY A 1 151 ? 23.329 -2.986 -14.596 1.00 92.94 151 GLY A N 1
ATOM 1189 C CA . GLY A 1 151 ? 23.542 -1.673 -15.217 1.00 92.94 151 GLY A CA 1
ATOM 1190 C C . GLY A 1 151 ? 22.357 -1.162 -16.043 1.00 92.94 151 GLY A C 1
ATOM 1191 O O . GLY A 1 151 ? 22.414 -0.041 -16.539 1.00 92.94 151 GLY A O 1
ATOM 1192 N N . LEU A 1 152 ? 21.281 -1.948 -16.173 1.00 96.06 152 LEU A N 1
ATOM 1193 C CA . LEU A 1 152 ? 20.018 -1.507 -16.761 1.00 96.06 152 LEU A CA 1
ATOM 1194 C C . LEU A 1 152 ? 19.067 -1.020 -15.669 1.00 96.06 152 LEU A C 1
ATOM 1196 O O . LEU A 1 152 ? 18.920 -1.667 -14.630 1.00 96.06 152 LEU A O 1
ATOM 1200 N N . GLU A 1 153 ? 18.367 0.077 -15.943 1.00 96.88 153 GLU A N 1
ATOM 1201 C CA . GLU A 1 153 ? 17.304 0.592 -15.081 1.00 96.88 153 GLU A CA 1
ATOM 1202 C C . GLU A 1 153 ? 15.938 0.344 -15.721 1.00 96.88 153 GLU A C 1
ATOM 1204 O O . GLU A 1 153 ? 15.646 0.849 -16.804 1.00 96.88 153 GLU A O 1
ATOM 1209 N N . TYR A 1 154 ? 15.069 -0.396 -15.041 1.00 97.81 154 TYR A N 1
ATOM 1210 C CA . TYR A 1 154 ? 13.682 -0.596 -15.450 1.00 97.81 154 TYR A CA 1
ATOM 1211 C C . TYR A 1 154 ? 12.772 0.308 -14.618 1.00 97.81 154 TYR A C 1
ATOM 1213 O O . TYR A 1 154 ? 12.537 0.054 -13.440 1.00 97.81 154 TYR A O 1
ATOM 1221 N N . THR A 1 155 ? 12.263 1.380 -15.223 1.00 97.25 155 THR A N 1
ATOM 1222 C CA . THR A 1 155 ? 11.523 2.455 -14.531 1.00 97.25 155 THR A CA 1
ATOM 1223 C C . THR A 1 155 ? 10.011 2.216 -14.430 1.00 97.25 155 THR A C 1
ATOM 1225 O O . THR A 1 155 ? 9.315 2.949 -13.725 1.00 97.25 155 THR A O 1
ATOM 1228 N N . ALA A 1 156 ? 9.506 1.154 -15.066 1.00 98.19 156 ALA A N 1
ATOM 1229 C CA . ALA A 1 156 ? 8.153 0.632 -14.895 1.00 98.19 156 ALA A CA 1
ATOM 1230 C C . ALA A 1 156 ? 8.204 -0.886 -14.674 1.00 98.19 156 ALA A C 1
ATOM 1232 O O . ALA A 1 156 ? 8.383 -1.668 -15.611 1.00 98.19 156 ALA A O 1
ATOM 1233 N N . VAL A 1 157 ? 8.053 -1.295 -13.416 1.00 98.25 157 VAL A N 1
ATOM 1234 C CA . VAL A 1 157 ? 8.165 -2.693 -12.974 1.00 98.25 157 VAL A CA 1
ATOM 1235 C C . VAL A 1 157 ? 7.127 -3.018 -11.899 1.00 98.25 157 VAL A C 1
ATOM 1237 O O . VAL A 1 157 ? 7.497 -3.304 -10.764 1.00 98.25 157 VAL A O 1
ATOM 1240 N N . PRO A 1 158 ? 5.817 -2.941 -12.197 1.00 98.56 158 PRO A N 1
ATOM 1241 C CA . PRO A 1 158 ? 4.803 -3.227 -11.194 1.00 98.56 158 PRO A CA 1
ATOM 1242 C C . PRO A 1 158 ? 4.968 -4.645 -10.648 1.00 98.56 158 PRO A C 1
ATOM 1244 O O . PRO A 1 158 ? 5.037 -5.610 -11.421 1.00 98.56 158 PRO A O 1
ATOM 1247 N N . PHE A 1 159 ? 4.997 -4.773 -9.325 1.00 98.81 159 PHE A N 1
ATOM 1248 C CA . PHE A 1 159 ? 5.073 -6.058 -8.641 1.00 98.81 159 PHE A CA 1
ATOM 1249 C C . PHE A 1 159 ? 4.055 -6.144 -7.512 1.00 98.81 159 PHE A C 1
ATOM 1251 O O . PHE A 1 159 ? 3.708 -5.145 -6.890 1.00 98.81 159 PHE A O 1
ATOM 1258 N N . SER A 1 160 ? 3.567 -7.353 -7.262 1.00 98.75 160 SER A N 1
ATOM 1259 C CA . SER A 1 160 ? 2.547 -7.640 -6.261 1.00 98.75 160 SER A CA 1
ATOM 1260 C C . SER A 1 160 ? 2.903 -8.859 -5.426 1.00 98.75 160 SER A C 1
ATOM 1262 O O . SER A 1 160 ? 3.636 -9.750 -5.867 1.00 98.75 160 SER A O 1
ATOM 1264 N N . GLY A 1 161 ? 2.346 -8.879 -4.221 1.00 98.56 161 GLY A N 1
ATOM 1265 C CA . GLY A 1 161 ? 2.336 -10.009 -3.301 1.00 98.56 161 GLY A CA 1
ATOM 1266 C C . GLY A 1 161 ? 0.955 -10.115 -2.663 1.00 98.56 161 GLY A C 1
ATOM 1267 O O . GLY A 1 161 ? -0.061 -10.049 -3.354 1.00 98.56 161 GLY A O 1
ATOM 1268 N N . TRP A 1 162 ? 0.921 -10.237 -1.344 1.00 98.81 162 TRP A N 1
ATOM 1269 C CA . TRP A 1 162 ? -0.296 -10.169 -0.541 1.00 98.81 162 TRP A CA 1
ATOM 1270 C C . TRP A 1 162 ? -0.036 -9.341 0.712 1.00 98.81 162 TRP A C 1
ATOM 1272 O O . TRP A 1 162 ? 1.114 -9.156 1.107 1.00 98.81 162 TRP A O 1
ATOM 1282 N N . TYR A 1 163 ? -1.111 -8.842 1.313 1.00 98.88 163 TYR A N 1
ATOM 1283 C CA . TYR A 1 163 ? -1.027 -7.967 2.473 1.00 98.88 163 TYR A CA 1
ATOM 1284 C C . TYR A 1 163 ? -0.588 -8.714 3.735 1.00 98.88 163 TYR A C 1
ATOM 1286 O O . TYR A 1 163 ? -1.019 -9.843 3.999 1.00 98.88 163 TYR A O 1
ATOM 1294 N N . MET A 1 164 ? 0.194 -8.024 4.558 1.00 98.81 164 MET A N 1
ATOM 1295 C CA . MET A 1 164 ? 0.223 -8.217 6.000 1.00 98.81 164 MET A CA 1
ATOM 1296 C C . MET A 1 164 ? -0.891 -7.376 6.646 1.00 98.81 164 MET A C 1
ATOM 1298 O O . MET A 1 164 ? -1.087 -6.217 6.291 1.00 98.81 164 MET A O 1
ATOM 1302 N N . VAL A 1 165 ? -1.618 -7.939 7.620 1.00 98.56 165 VAL A N 1
ATOM 1303 C CA . VAL A 1 165 ? -2.818 -7.324 8.239 1.00 98.56 165 VAL A CA 1
ATOM 1304 C C . VAL A 1 165 ? -2.609 -5.866 8.663 1.00 98.56 165 VAL A C 1
ATOM 1306 O O . VAL A 1 165 ? -3.473 -5.020 8.427 1.00 98.56 165 VAL A O 1
ATOM 1309 N N . THR A 1 166 ? -1.458 -5.569 9.264 1.00 98.75 166 THR A N 1
ATOM 1310 C CA . THR A 1 166 ? -1.151 -4.255 9.843 1.00 98.75 166 THR A CA 1
ATOM 1311 C C . THR A 1 166 ? -0.914 -3.164 8.803 1.00 98.75 166 THR A C 1
ATOM 1313 O O . THR A 1 166 ? -0.999 -1.988 9.152 1.00 98.75 166 THR A O 1
ATOM 1316 N N . GLU A 1 167 ? -0.681 -3.513 7.534 1.00 98.88 167 GLU A N 1
ATOM 1317 C CA . GLU A 1 167 ? -0.670 -2.537 6.439 1.00 98.88 167 GLU A CA 1
ATOM 1318 C C . GLU A 1 167 ? -2.049 -1.880 6.309 1.00 98.88 167 GLU A C 1
ATOM 1320 O O . GLU A 1 167 ? -2.158 -0.659 6.310 1.00 98.88 167 GLU A O 1
ATOM 1325 N N . ILE A 1 168 ? -3.114 -2.682 6.334 1.00 98.88 168 ILE A N 1
ATOM 1326 C CA . ILE A 1 168 ? -4.481 -2.174 6.204 1.00 98.88 168 ILE A CA 1
ATOM 1327 C C . ILE A 1 168 ? -4.993 -1.655 7.550 1.00 98.88 168 ILE A C 1
ATOM 1329 O O . ILE A 1 168 ? -5.435 -0.514 7.658 1.00 98.88 168 ILE A O 1
ATOM 1333 N N . GLY A 1 169 ? -4.957 -2.496 8.588 1.00 98.69 169 GLY A N 1
ATOM 1334 C CA . GLY A 1 169 ? -5.580 -2.193 9.876 1.00 98.69 169 GLY A CA 1
ATOM 1335 C C . GLY A 1 169 ? -4.893 -1.038 10.597 1.00 98.69 169 GLY A C 1
ATOM 1336 O O . GLY A 1 169 ? -5.540 -0.056 10.956 1.00 98.69 169 GLY A O 1
ATOM 1337 N N . SER A 1 170 ? -3.572 -1.122 10.767 1.00 98.56 170 SER A N 1
ATOM 1338 C CA . SER A 1 170 ? -2.819 -0.108 11.509 1.00 98.56 170 SER A CA 1
ATOM 1339 C C . SER A 1 170 ? -2.483 1.117 10.661 1.00 98.56 170 SER A C 1
ATOM 1341 O O . SER A 1 170 ? -2.638 2.231 11.152 1.00 98.56 170 SER A O 1
ATOM 1343 N N . ARG A 1 171 ? -2.030 0.945 9.408 1.00 98.62 171 ARG A N 1
ATOM 1344 C CA . ARG A 1 171 ? -1.583 2.079 8.575 1.00 98.62 171 ARG A CA 1
ATOM 1345 C C . ARG A 1 171 ? -2.725 2.701 7.784 1.00 98.62 171 ARG A C 1
ATOM 1347 O O . ARG A 1 171 ? -3.045 3.863 8.001 1.00 98.62 171 ARG A O 1
ATOM 1354 N N . ASP A 1 172 ? -3.351 1.958 6.878 1.00 98.75 172 ASP A N 1
ATOM 1355 C CA . ASP A 1 172 ? -4.326 2.534 5.946 1.00 98.75 172 ASP A CA 1
ATOM 1356 C C . ASP A 1 172 ? -5.589 3.049 6.652 1.00 98.75 172 ASP A C 1
ATOM 1358 O O . ASP A 1 172 ? -6.004 4.194 6.453 1.00 98.75 172 ASP A O 1
ATOM 1362 N N . LEU A 1 173 ? -6.187 2.220 7.507 1.00 98.81 173 LEU A N 1
ATOM 1363 C CA . LEU A 1 173 ? -7.419 2.540 8.225 1.00 98.81 173 LEU A CA 1
ATOM 1364 C C . LEU A 1 173 ? -7.160 3.251 9.561 1.00 98.81 173 LEU A C 1
ATOM 1366 O O . LEU A 1 173 ? -7.967 4.088 9.977 1.00 98.81 173 LEU A O 1
ATOM 1370 N N . GLY A 1 174 ? -6.047 2.926 10.221 1.00 98.25 174 GLY A N 1
ATOM 1371 C CA . GLY A 1 174 ? -5.721 3.389 11.568 1.00 98.25 174 GLY A CA 1
ATOM 1372 C C . GLY A 1 174 ? -4.957 4.713 11.651 1.00 98.25 174 GLY A C 1
ATOM 1373 O O . GLY A 1 174 ? -5.197 5.471 12.593 1.00 98.25 174 GLY A O 1
ATOM 1374 N N . ASP A 1 175 ? -4.070 5.034 10.698 1.00 98.06 175 ASP A N 1
ATOM 1375 C CA . ASP A 1 175 ? -3.209 6.216 10.835 1.00 98.06 175 ASP A CA 1
ATOM 1376 C C . ASP A 1 175 ? -4.028 7.524 10.817 1.00 98.06 175 ASP A C 1
ATOM 1378 O O . ASP A 1 175 ? -4.930 7.698 9.987 1.00 98.06 175 ASP A O 1
ATOM 1382 N N . PRO A 1 176 ? -3.664 8.516 11.656 1.00 96.38 176 PRO A N 1
ATOM 1383 C CA . PRO A 1 176 ? -4.382 9.789 11.743 1.00 96.38 176 PRO A CA 1
ATOM 1384 C C . PRO A 1 176 ? -4.263 10.651 10.480 1.00 96.38 176 PRO A C 1
ATOM 1386 O O . PRO A 1 176 ? -5.078 11.539 10.255 1.00 96.38 176 PRO A O 1
ATOM 1389 N N . HIS A 1 177 ? -3.248 10.397 9.654 1.00 96.31 177 HIS A N 1
ATOM 1390 C CA . HIS A 1 177 ? -3.024 11.070 8.374 1.00 96.31 177 HIS A CA 1
ATOM 1391 C C . HIS A 1 177 ? -3.532 10.243 7.179 1.00 96.31 177 HIS A C 1
ATOM 1393 O O . HIS A 1 177 ? -3.212 10.557 6.034 1.00 96.31 177 HIS A O 1
ATOM 1399 N N . ARG A 1 178 ? -4.296 9.176 7.446 1.00 98.19 178 ARG A N 1
ATOM 1400 C CA . ARG A 1 178 ? -4.967 8.322 6.458 1.00 98.19 178 ARG A CA 1
ATOM 1401 C C . ARG A 1 178 ? -6.473 8.325 6.736 1.00 98.19 178 ARG A C 1
ATOM 1403 O O . ARG A 1 178 ? -7.045 9.398 6.900 1.00 98.19 178 ARG A O 1
ATOM 1410 N N . TYR A 1 179 ? -7.133 7.169 6.800 1.00 98.56 179 TYR A N 1
ATOM 1411 C CA . TYR A 1 179 ? -8.576 7.116 7.060 1.00 98.56 179 TYR A CA 1
ATOM 1412 C C . TYR A 1 179 ? -8.952 7.407 8.523 1.00 98.56 179 TYR A C 1
ATOM 1414 O O . TYR A 1 179 ? -10.128 7.660 8.780 1.00 98.56 179 TYR A O 1
ATOM 1422 N N . ASN A 1 180 ? -8.000 7.395 9.466 1.00 98.25 180 ASN A N 1
ATOM 1423 C CA . ASN A 1 180 ? -8.176 7.832 10.858 1.00 98.25 180 ASN A CA 1
ATOM 1424 C C . ASN A 1 180 ? -9.420 7.243 11.567 1.00 98.25 180 ASN A C 1
ATOM 1426 O O . ASN A 1 180 ? -10.257 7.969 12.103 1.00 98.25 180 ASN A O 1
ATOM 1430 N N . GLN A 1 181 ? -9.589 5.918 11.540 1.00 98.62 181 GLN A N 1
ATOM 1431 C CA . GLN A 1 181 ? -10.805 5.263 12.051 1.00 98.62 181 GLN A CA 1
ATOM 1432 C C . GLN A 1 181 ? -10.767 4.922 13.551 1.00 98.62 181 GLN A C 1
ATOM 1434 O O . GLN A 1 181 ? -11.796 4.534 14.107 1.00 98.62 181 GLN A O 1
ATOM 1439 N N . LEU A 1 182 ? -9.624 5.071 14.233 1.00 98.56 182 LEU A N 1
ATOM 1440 C CA . LEU A 1 182 ? -9.463 4.562 15.603 1.00 98.56 182 LEU A CA 1
ATOM 1441 C C . LEU A 1 182 ? -10.418 5.208 16.614 1.00 98.56 182 LEU A C 1
ATOM 1443 O O . LEU A 1 182 ? -10.966 4.505 17.457 1.00 98.56 182 LEU A O 1
ATOM 1447 N N . GLU A 1 183 ? -10.648 6.521 16.542 1.00 98.38 183 GLU A N 1
ATOM 1448 C CA . GLU A 1 183 ? -11.537 7.215 17.490 1.00 98.38 183 GLU A CA 1
ATOM 1449 C C . GLU A 1 183 ? -13.009 6.824 17.295 1.00 98.38 183 GLU A C 1
ATOM 1451 O O . GLU A 1 183 ? -13.742 6.620 18.266 1.00 98.38 183 GLU A O 1
ATOM 1456 N N . VAL A 1 184 ? -13.428 6.639 16.038 1.00 98.50 184 VAL A N 1
ATOM 1457 C CA . VAL A 1 184 ? -14.779 6.174 15.687 1.00 98.50 184 VAL A CA 1
ATOM 1458 C C . VAL A 1 184 ? -15.024 4.778 16.258 1.00 98.50 184 VAL A C 1
ATOM 1460 O O . VAL A 1 184 ? -16.054 4.534 16.888 1.00 98.50 184 VAL A O 1
ATOM 1463 N N . ILE A 1 185 ? -14.056 3.877 16.079 1.00 98.75 185 ILE A N 1
ATOM 1464 C CA . ILE A 1 185 ? -14.103 2.502 16.587 1.00 98.75 185 ILE A CA 1
ATOM 1465 C C . ILE A 1 185 ? -14.110 2.499 18.120 1.00 98.75 185 ILE A C 1
ATOM 1467 O O . ILE A 1 185 ? -14.985 1.882 18.722 1.00 98.75 185 ILE A O 1
ATOM 1471 N N . ALA A 1 186 ? -13.212 3.249 18.762 1.00 98.62 186 ALA A N 1
ATOM 1472 C CA . ALA A 1 186 ? -13.137 3.338 20.219 1.00 98.62 186 ALA A CA 1
ATOM 1473 C C . ALA A 1 186 ? -14.439 3.857 20.849 1.00 98.62 186 ALA A C 1
ATOM 1475 O O . ALA A 1 186 ? -14.907 3.312 21.848 1.00 98.62 186 ALA A O 1
ATOM 1476 N N . THR A 1 187 ? -15.061 4.862 20.228 1.00 98.38 187 THR A N 1
ATOM 1477 C CA . THR A 1 187 ? -16.349 5.411 20.674 1.00 98.38 187 THR A CA 1
ATOM 1478 C C . THR A 1 187 ? -17.461 4.367 20.571 1.00 98.38 187 THR A C 1
ATOM 1480 O O . THR A 1 187 ? -18.246 4.201 21.503 1.00 98.38 187 THR A O 1
ATOM 1483 N N . ARG A 1 188 ? -17.516 3.611 19.466 1.00 98.38 188 ARG A N 1
ATOM 1484 C CA . ARG A 1 188 ? -18.486 2.518 19.272 1.00 98.38 188 ARG A CA 1
ATOM 1485 C C . ARG A 1 188 ? -18.269 1.347 20.237 1.00 98.38 188 ARG A C 1
ATOM 1487 O O . ARG A 1 188 ? -19.236 0.691 20.608 1.00 98.38 188 ARG A O 1
ATOM 1494 N N . MET A 1 189 ? -17.032 1.128 20.680 1.00 98.38 189 MET A N 1
ATOM 1495 C CA . MET A 1 189 ? -16.686 0.173 21.739 1.00 98.38 189 MET A CA 1
ATOM 1496 C C . MET A 1 189 ? -17.006 0.681 23.158 1.00 98.38 189 MET A C 1
ATOM 1498 O O . MET A 1 189 ? -16.854 -0.072 24.117 1.00 98.38 189 MET A O 1
ATOM 1502 N N . GLY A 1 190 ? -17.418 1.943 23.324 1.00 98.06 190 GLY A N 1
ATOM 1503 C CA . GLY A 1 190 ? -17.670 2.541 24.639 1.00 98.06 190 GLY A CA 1
ATOM 1504 C C . GLY A 1 190 ? -16.399 2.828 25.448 1.00 98.06 190 GLY A C 1
ATOM 1505 O O . GLY A 1 190 ? -16.445 2.841 26.678 1.00 98.06 190 GLY A O 1
ATOM 1506 N N . LEU A 1 191 ? -15.257 3.022 24.782 1.00 98.25 191 LEU A N 1
ATOM 1507 C CA . LEU A 1 191 ? -13.993 3.364 25.435 1.00 98.25 191 LEU A CA 1
ATOM 1508 C C . LEU A 1 191 ? -13.918 4.862 25.752 1.00 98.25 191 LEU A C 1
ATOM 1510 O O . LEU A 1 191 ? -14.419 5.696 25.002 1.00 98.25 191 LEU A O 1
ATOM 1514 N N . ASP A 1 192 ? -13.224 5.210 26.838 1.00 97.25 192 ASP A N 1
ATOM 1515 C CA . ASP A 1 192 ? -12.913 6.604 27.162 1.00 97.25 192 ASP A CA 1
ATOM 1516 C C . ASP A 1 192 ? -11.808 7.141 26.239 1.00 97.25 192 ASP A C 1
ATOM 1518 O O . ASP A 1 192 ? -10.626 6.828 26.420 1.00 97.25 192 ASP A O 1
ATOM 1522 N N . THR A 1 193 ? -12.200 7.952 25.253 1.00 97.75 193 THR A N 1
ATOM 1523 C CA . THR A 1 193 ? -11.295 8.589 24.285 1.00 97.75 193 THR A CA 1
ATOM 1524 C C . THR A 1 193 ? -10.677 9.898 24.790 1.00 97.75 193 THR A C 1
ATOM 1526 O O . THR A 1 193 ? -9.792 10.447 24.131 1.00 97.75 193 THR A O 1
ATOM 1529 N N . CYS A 1 194 ? -11.065 10.386 25.976 1.00 97.19 194 CYS A N 1
ATOM 1530 C CA . CYS A 1 194 ? -10.624 11.684 26.498 1.00 97.19 194 CYS A CA 1
ATOM 1531 C C . CYS A 1 194 ? -9.184 11.671 27.032 1.00 97.19 194 CYS A C 1
ATOM 1533 O O . CYS A 1 194 ? -8.578 12.729 27.206 1.00 97.19 194 CYS A O 1
ATOM 1535 N N . THR A 1 195 ? -8.622 10.494 27.326 1.00 96.06 195 THR A N 1
ATOM 1536 C CA . THR A 1 195 ? -7.289 10.357 27.927 1.00 96.06 195 THR A CA 1
ATOM 1537 C C . THR A 1 195 ? -6.504 9.197 27.331 1.00 96.06 195 THR A C 1
ATOM 1539 O O . THR A 1 195 ? -7.029 8.108 27.138 1.00 96.06 195 THR A O 1
ATOM 1542 N N . ASN A 1 196 ? -5.204 9.392 27.099 1.00 96.50 196 ASN A N 1
ATOM 1543 C CA . ASN A 1 196 ? -4.331 8.315 26.621 1.00 96.50 196 ASN A CA 1
ATOM 1544 C C . ASN A 1 196 ? -4.110 7.215 27.681 1.00 96.50 196 ASN A C 1
ATOM 1546 O O . ASN A 1 196 ? -3.753 6.100 27.321 1.00 96.50 196 ASN A O 1
ATOM 1550 N N . ILE A 1 197 ? -4.344 7.491 28.973 1.00 97.81 197 ILE A N 1
ATOM 1551 C CA . ILE A 1 197 ? -4.158 6.507 30.062 1.00 97.81 197 ILE A CA 1
ATOM 1552 C C . ILE A 1 197 ? -5.139 5.328 29.935 1.00 97.81 197 ILE A C 1
ATOM 1554 O O . ILE A 1 197 ? -4.838 4.228 30.391 1.00 97.81 197 ILE A O 1
ATOM 1558 N N . SER A 1 198 ? -6.294 5.520 29.285 1.00 97.94 198 SER A N 1
ATOM 1559 C CA . SER A 1 198 ? -7.274 4.446 29.059 1.00 97.94 198 SER A CA 1
ATOM 1560 C C . SER A 1 198 ? -6.799 3.390 28.046 1.00 97.94 198 SER A C 1
ATOM 1562 O O . SER A 1 198 ? -7.414 2.316 27.946 1.00 97.94 198 SER A O 1
ATOM 1564 N N . LEU A 1 199 ? -5.720 3.699 27.306 1.00 98.44 199 LEU A N 1
ATOM 1565 C CA . LEU A 1 199 ? -5.169 2.912 26.199 1.00 98.44 199 LEU A CA 1
ATOM 1566 C C . LEU A 1 199 ? -6.214 2.627 25.113 1.00 98.44 199 LEU A C 1
ATOM 1568 O O . LEU A 1 199 ? -6.262 1.545 24.525 1.00 98.44 199 LEU A O 1
ATOM 1572 N N . TRP A 1 200 ? -7.115 3.586 24.874 1.00 98.56 200 TRP A N 1
ATOM 1573 C CA . TRP A 1 200 ? -8.205 3.403 23.919 1.00 98.56 200 TRP A CA 1
ATOM 1574 C C . TRP A 1 200 ? -7.703 3.184 22.487 1.00 98.56 200 TRP A C 1
ATOM 1576 O O . TRP A 1 200 ? -8.308 2.408 21.751 1.00 98.56 200 TRP A O 1
ATOM 1586 N N . LYS A 1 201 ? -6.589 3.824 22.101 1.00 98.56 201 LYS A N 1
ATOM 1587 C CA . LYS A 1 201 ? -5.983 3.673 20.768 1.00 98.56 201 LYS A CA 1
ATOM 1588 C C . LYS A 1 201 ? -5.461 2.262 20.557 1.00 98.56 201 LYS A C 1
ATOM 1590 O O . LYS A 1 201 ? -5.712 1.676 19.510 1.00 98.56 201 LYS A O 1
ATOM 1595 N N . ASP A 1 202 ? -4.781 1.715 21.558 1.00 98.62 202 ASP A N 1
ATOM 1596 C CA . ASP A 1 202 ? -4.236 0.362 21.543 1.00 98.62 202 ASP A CA 1
ATOM 1597 C C . ASP A 1 202 ? -5.364 -0.664 21.388 1.00 98.62 202 ASP A C 1
ATOM 1599 O O . ASP A 1 202 ? -5.326 -1.497 20.484 1.00 98.62 202 ASP A O 1
ATOM 1603 N N . LYS A 1 203 ? -6.423 -0.536 22.200 1.00 98.56 203 LYS A N 1
ATOM 1604 C CA . LYS A 1 203 ? -7.608 -1.406 22.135 1.00 98.56 203 LYS A CA 1
ATOM 1605 C C . LYS A 1 203 ? -8.304 -1.327 20.775 1.00 98.56 203 LYS A C 1
ATOM 1607 O O . LYS A 1 203 ? -8.510 -2.354 20.141 1.00 98.56 203 LYS A O 1
ATOM 1612 N N . ALA A 1 204 ? -8.612 -0.122 20.291 1.00 98.69 204 ALA A N 1
ATOM 1613 C CA . ALA A 1 204 ? -9.272 0.056 18.997 1.00 98.69 204 ALA A CA 1
ATOM 1614 C C . ALA A 1 204 ? -8.411 -0.427 17.817 1.00 98.69 204 ALA A C 1
ATOM 1616 O O . ALA A 1 204 ? -8.943 -0.979 16.855 1.00 98.69 204 ALA A O 1
ATOM 1617 N N . SER A 1 205 ? -7.087 -0.252 17.890 1.00 98.50 205 SER A N 1
ATOM 1618 C CA . SER A 1 205 ? -6.150 -0.737 16.871 1.00 98.50 205 SER A CA 1
ATOM 1619 C C . SER A 1 205 ? -6.147 -2.265 16.784 1.00 98.50 205 SER A C 1
ATOM 1621 O O . SER A 1 205 ? -6.162 -2.817 15.682 1.00 98.50 205 SER A O 1
ATOM 1623 N N . VAL A 1 206 ? -6.180 -2.964 17.924 1.00 98.69 206 VAL A N 1
ATOM 1624 C CA . VAL A 1 206 ? -6.263 -4.433 17.953 1.00 98.69 206 VAL A CA 1
ATOM 1625 C C . VAL A 1 206 ? -7.558 -4.922 17.302 1.00 98.69 206 VAL A C 1
ATOM 1627 O O . VAL A 1 206 ? -7.491 -5.754 16.397 1.00 98.69 206 VAL A O 1
ATOM 1630 N N . GLU A 1 207 ? -8.712 -4.361 17.673 1.00 98.81 207 GLU A N 1
ATOM 1631 C CA . GLU A 1 207 ? -10.008 -4.756 17.091 1.00 98.81 207 GLU A CA 1
ATOM 1632 C C . GLU A 1 207 ? -10.102 -4.435 15.591 1.00 98.81 207 GLU A C 1
ATOM 1634 O O . GLU A 1 207 ? -10.653 -5.209 14.808 1.00 98.81 207 GLU A O 1
ATOM 1639 N N . LEU A 1 208 ? -9.513 -3.322 15.141 1.00 98.88 208 LEU A N 1
ATOM 1640 C CA . LEU A 1 208 ? -9.454 -2.992 13.716 1.00 98.88 208 LEU A CA 1
ATOM 1641 C C . LEU A 1 208 ? -8.610 -4.008 12.930 1.00 98.88 208 LEU A C 1
ATOM 1643 O O . LEU A 1 208 ? -9.024 -4.465 11.864 1.00 98.88 208 LEU A O 1
ATOM 1647 N N . ASN A 1 209 ? -7.448 -4.402 13.457 1.00 98.88 209 ASN A N 1
ATOM 1648 C CA . ASN A 1 209 ? -6.625 -5.444 12.840 1.00 98.88 209 ASN A CA 1
ATOM 1649 C C . ASN A 1 209 ? -7.337 -6.809 12.842 1.00 98.88 209 ASN A C 1
ATOM 1651 O O . ASN A 1 209 ? -7.271 -7.532 11.844 1.00 98.88 209 ASN A O 1
ATOM 1655 N N . LEU A 1 210 ? -8.064 -7.141 13.914 1.00 98.88 210 LEU A N 1
ATOM 1656 C CA . LEU A 1 210 ? -8.881 -8.353 13.994 1.00 98.88 210 LEU A CA 1
ATOM 1657 C C . LEU A 1 210 ? -9.996 -8.355 12.938 1.00 98.88 210 LEU A C 1
ATOM 1659 O O . LEU A 1 210 ? -10.138 -9.342 12.213 1.00 98.88 210 LEU A O 1
ATOM 1663 N N . ALA A 1 211 ? -10.732 -7.247 12.785 1.00 98.94 211 ALA A N 1
ATOM 1664 C CA . ALA A 1 211 ? -11.731 -7.090 11.726 1.00 98.94 211 ALA A CA 1
ATOM 1665 C C . ALA A 1 211 ? -11.129 -7.310 10.334 1.00 98.94 211 ALA A C 1
ATOM 1667 O O . ALA A 1 211 ? -11.706 -8.041 9.529 1.00 98.94 211 ALA A O 1
ATOM 1668 N N . VAL A 1 212 ? -9.970 -6.712 10.037 1.00 98.94 212 VAL A N 1
ATOM 1669 C CA . VAL A 1 212 ? -9.299 -6.880 8.737 1.00 98.94 212 VAL A CA 1
ATOM 1670 C C . VAL A 1 212 ? -8.959 -8.348 8.482 1.00 98.94 212 VAL A C 1
ATOM 1672 O O . VAL A 1 212 ? -9.357 -8.894 7.450 1.00 98.94 212 VAL A O 1
ATOM 1675 N N . LEU A 1 213 ? -8.273 -9.003 9.424 1.00 98.88 213 LEU A N 1
ATOM 1676 C CA . LEU A 1 213 ? -7.876 -10.406 9.286 1.00 98.88 213 LEU A CA 1
ATOM 1677 C C . LEU A 1 213 ? -9.094 -11.315 9.082 1.00 98.88 213 LEU A C 1
ATOM 1679 O O . LEU A 1 213 ? -9.136 -12.092 8.126 1.00 98.88 213 LEU A O 1
ATOM 1683 N N . HIS A 1 214 ? -10.105 -11.170 9.941 1.00 98.88 214 HIS A N 1
ATOM 1684 C CA . HIS A 1 214 ? -11.345 -11.936 9.868 1.00 98.88 214 HIS A CA 1
ATOM 1685 C C . HIS A 1 214 ? -12.060 -11.742 8.525 1.00 98.88 214 HIS A C 1
ATOM 1687 O O . HIS A 1 214 ? -12.508 -12.711 7.913 1.00 98.88 214 HIS A O 1
ATOM 1693 N N . SER A 1 215 ? -12.134 -10.505 8.030 1.00 98.88 215 SER A N 1
ATOM 1694 C CA . SER A 1 215 ? -12.817 -10.181 6.773 1.00 98.88 215 SER A CA 1
ATOM 1695 C C . SER A 1 215 ? -12.154 -10.842 5.569 1.00 98.88 215 SER A C 1
ATOM 1697 O O . SER A 1 215 ? -12.830 -11.474 4.758 1.00 98.88 215 SER A O 1
ATOM 1699 N N . TYR A 1 216 ? -10.825 -10.751 5.475 1.00 98.88 216 TYR A N 1
ATOM 1700 C CA . TYR A 1 216 ? -10.069 -11.368 4.384 1.00 98.88 216 TYR A CA 1
ATOM 1701 C C . TYR A 1 216 ? -10.198 -12.894 4.412 1.00 98.88 216 TYR A C 1
ATOM 1703 O O . TYR A 1 216 ? -10.504 -13.500 3.383 1.00 98.88 216 TYR A O 1
ATOM 1711 N N . GLN A 1 217 ? -10.075 -13.513 5.591 1.00 98.69 217 GLN A N 1
ATOM 1712 C CA . GLN A 1 217 ? -10.265 -14.957 5.755 1.00 98.69 217 GLN A CA 1
ATOM 1713 C C . GLN A 1 217 ? -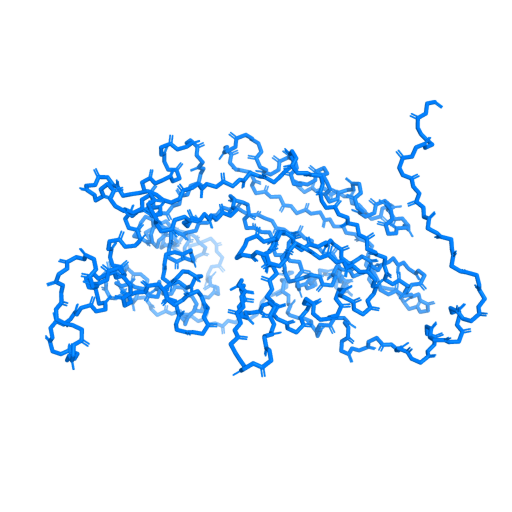11.683 -15.398 5.375 1.00 98.69 217 GLN A C 1
ATOM 1715 O O . GLN A 1 217 ? -11.851 -16.350 4.611 1.00 98.69 217 GLN A O 1
ATOM 1720 N N . ARG A 1 218 ? -12.708 -14.676 5.842 1.00 98.50 218 ARG A N 1
ATOM 1721 C CA . ARG A 1 218 ? -14.117 -14.946 5.525 1.00 98.50 218 ARG A CA 1
ATOM 1722 C C . ARG A 1 218 ? -14.402 -14.852 4.024 1.00 98.50 218 ARG A C 1
ATOM 1724 O O . ARG A 1 218 ? -15.208 -15.625 3.512 1.00 98.50 218 ARG A O 1
ATOM 1731 N N . CYS A 1 219 ? -13.752 -13.929 3.318 1.00 98.56 219 CYS A N 1
ATOM 1732 C CA . CYS A 1 219 ? -13.884 -13.772 1.869 1.00 98.56 219 CYS A CA 1
ATOM 1733 C C . CYS A 1 219 ? -12.977 -14.712 1.053 1.00 98.56 219 CYS A C 1
ATOM 1735 O O . CYS A 1 219 ? -13.003 -14.646 -0.175 1.00 98.56 219 CYS A O 1
ATOM 1737 N N . GLY A 1 220 ? -12.188 -15.581 1.696 1.00 98.56 220 GLY A N 1
ATOM 1738 C CA . GLY A 1 220 ? -11.260 -16.480 1.007 1.00 98.56 220 GLY A CA 1
ATOM 1739 C C . GLY A 1 220 ? -10.111 -15.749 0.304 1.00 98.56 220 GLY A C 1
ATOM 1740 O O . GLY A 1 220 ? -9.623 -16.219 -0.724 1.00 98.56 220 GLY A O 1
ATOM 1741 N N . VAL A 1 221 ? -9.705 -14.589 0.829 1.00 98.88 221 VAL A N 1
ATOM 1742 C CA . VAL A 1 221 ? -8.619 -13.764 0.289 1.00 98.88 221 VAL A CA 1
ATOM 1743 C C . VAL A 1 221 ? -7.349 -13.960 1.112 1.00 98.88 221 VAL A C 1
ATOM 1745 O O . VAL A 1 221 ? -7.372 -13.870 2.338 1.00 98.88 221 VAL A O 1
ATOM 1748 N N . THR A 1 222 ? -6.229 -14.212 0.434 1.00 98.81 222 THR A N 1
ATOM 1749 C CA . THR A 1 222 ? -4.915 -14.390 1.062 1.00 98.81 222 THR A CA 1
ATOM 1750 C C . THR A 1 222 ? -4.504 -13.145 1.850 1.00 98.81 222 THR A C 1
ATOM 1752 O O . THR A 1 222 ? -4.443 -12.044 1.305 1.00 98.81 222 THR A O 1
ATOM 1755 N N . ILE A 1 223 ? -4.169 -13.339 3.123 1.00 98.81 223 ILE A N 1
ATOM 1756 C CA . ILE A 1 223 ? -3.611 -12.333 4.029 1.00 98.81 223 ILE A CA 1
ATOM 1757 C C . ILE A 1 223 ? -2.745 -13.050 5.073 1.00 98.81 223 ILE A C 1
ATOM 1759 O O . ILE A 1 223 ? -2.960 -14.236 5.336 1.00 98.81 223 ILE A O 1
ATOM 1763 N N . VAL A 1 224 ? -1.780 -12.355 5.675 1.00 98.75 224 VAL A N 1
ATOM 1764 C CA . VAL A 1 224 ? -0.952 -12.900 6.763 1.00 98.75 224 VAL A CA 1
ATOM 1765 C C . VAL A 1 224 ? -0.928 -11.951 7.958 1.00 98.75 224 VAL A C 1
ATOM 1767 O O . VAL A 1 224 ? -0.833 -10.735 7.794 1.00 98.75 224 VAL A O 1
ATOM 1770 N N . ASP A 1 225 ? -1.035 -12.480 9.174 1.00 98.62 225 ASP A N 1
ATOM 1771 C CA . ASP A 1 225 ? -0.849 -11.680 10.381 1.00 98.62 225 ASP A CA 1
ATOM 1772 C C . ASP A 1 225 ? 0.641 -11.384 10.626 1.00 98.62 225 ASP A C 1
ATOM 1774 O O . ASP A 1 225 ? 1.542 -12.060 10.124 1.00 98.62 225 ASP A O 1
ATOM 1778 N N . HIS A 1 226 ? 0.910 -10.343 11.407 1.00 98.62 226 HIS A N 1
ATOM 1779 C CA . HIS A 1 226 ? 2.264 -9.843 11.606 1.00 98.62 226 HIS A CA 1
ATOM 1780 C C . HIS A 1 226 ? 3.137 -10.744 12.495 1.00 98.62 226 HIS A C 1
ATOM 1782 O O . HIS A 1 226 ? 4.361 -10.712 12.357 1.00 98.62 226 HIS A O 1
ATOM 1788 N N . HIS A 1 227 ? 2.557 -11.594 13.347 1.00 98.75 227 HIS A N 1
ATOM 1789 C CA . HIS A 1 227 ? 3.330 -12.569 14.120 1.00 98.75 227 HIS A CA 1
ATOM 1790 C C . HIS A 1 227 ? 3.825 -13.692 13.203 1.00 98.75 227 HIS A C 1
ATOM 1792 O O . HIS A 1 227 ? 5.029 -13.928 13.107 1.00 98.75 227 HIS A O 1
ATOM 1798 N N . THR A 1 228 ? 2.926 -14.296 12.421 1.00 98.75 228 THR A N 1
ATOM 1799 C CA . THR A 1 228 ? 3.285 -15.334 11.443 1.00 98.75 228 THR A CA 1
ATOM 1800 C C . THR A 1 228 ? 4.277 -14.814 10.397 1.00 98.75 228 THR A C 1
ATOM 1802 O O . THR A 1 228 ? 5.249 -15.497 10.057 1.00 98.75 228 THR A O 1
ATOM 1805 N N . ALA A 1 229 ? 4.071 -13.592 9.889 1.00 98.69 229 ALA A N 1
ATOM 1806 C CA . ALA A 1 229 ? 4.965 -12.980 8.905 1.00 98.69 229 ALA A CA 1
ATOM 1807 C C . ALA A 1 229 ? 6.389 -12.795 9.452 1.00 98.69 229 ALA A C 1
ATOM 1809 O O . ALA A 1 229 ? 7.364 -13.137 8.777 1.00 98.69 229 ALA A O 1
ATOM 1810 N N . THR A 1 230 ? 6.521 -12.301 10.685 1.00 98.69 230 THR A N 1
ATOM 1811 C CA . THR A 1 230 ? 7.830 -12.048 11.302 1.00 98.69 230 THR A CA 1
ATOM 1812 C C . THR A 1 230 ? 8.544 -13.336 11.715 1.00 98.69 230 THR A C 1
ATOM 1814 O O . THR A 1 230 ? 9.753 -13.444 11.510 1.00 98.69 230 THR A O 1
ATOM 1817 N N . GLU A 1 231 ? 7.830 -14.361 12.186 1.00 98.75 231 GLU A N 1
ATOM 1818 C CA . GLU A 1 231 ? 8.402 -15.701 12.397 1.00 98.75 231 GLU A CA 1
ATOM 1819 C C . GLU A 1 231 ? 8.916 -16.324 11.091 1.00 98.75 231 GLU A C 1
ATOM 1821 O O . GLU A 1 231 ? 10.006 -16.904 11.045 1.00 98.75 231 GLU A O 1
ATOM 1826 N N . SER A 1 232 ? 8.151 -16.188 10.004 1.00 98.62 232 SER A N 1
ATOM 1827 C CA . SER A 1 232 ? 8.578 -16.641 8.679 1.00 98.62 232 SER A CA 1
ATOM 1828 C C . SER A 1 232 ? 9.817 -15.881 8.195 1.00 98.62 232 SER A C 1
ATOM 1830 O O . SER A 1 232 ? 10.720 -16.486 7.612 1.00 98.62 232 SER A O 1
ATOM 1832 N N . PHE A 1 233 ? 9.891 -14.572 8.450 1.00 98.75 233 PHE A N 1
ATOM 1833 C CA . PHE A 1 233 ? 11.054 -13.761 8.095 1.00 98.75 233 PHE A CA 1
ATOM 1834 C C . PHE A 1 233 ? 12.315 -14.191 8.856 1.00 98.75 233 PHE A C 1
ATOM 1836 O O . PHE A 1 233 ? 13.378 -14.288 8.248 1.00 98.75 233 PHE A O 1
ATOM 1843 N N . MET A 1 234 ? 12.218 -14.540 10.142 1.00 98.69 234 MET A N 1
ATOM 1844 C CA . MET A 1 234 ? 13.377 -15.033 10.900 1.00 98.69 234 MET A CA 1
ATOM 1845 C C . MET A 1 234 ? 13.950 -16.329 10.315 1.00 98.69 234 MET A C 1
ATOM 1847 O O . MET A 1 234 ? 15.162 -16.443 10.135 1.00 98.69 234 MET A O 1
ATOM 1851 N N . LYS A 1 235 ? 13.089 -17.262 9.886 1.00 98.69 235 LYS A N 1
ATOM 1852 C CA . LYS A 1 235 ? 13.526 -18.473 9.164 1.00 98.69 235 LYS A CA 1
ATOM 1853 C C . LYS A 1 235 ? 14.215 -18.137 7.838 1.00 98.69 235 LYS A C 1
ATOM 1855 O O . LYS A 1 235 ? 15.160 -18.818 7.438 1.00 98.69 235 LYS A O 1
ATOM 1860 N N . HIS A 1 236 ? 13.746 -17.112 7.125 1.00 98.69 236 HIS A N 1
ATOM 1861 C CA . HIS A 1 236 ? 14.413 -16.623 5.915 1.00 98.69 236 HIS A CA 1
ATOM 1862 C C . HIS A 1 236 ? 15.795 -16.039 6.243 1.00 98.69 236 HIS A C 1
ATOM 1864 O O . HIS A 1 236 ? 16.782 -16.446 5.633 1.00 98.69 236 HIS A O 1
ATOM 1870 N N . HIS A 1 237 ? 15.880 -15.168 7.249 1.00 98.56 237 HIS A N 1
ATOM 1871 C CA . HIS A 1 237 ? 17.121 -14.537 7.693 1.00 98.56 237 HIS A CA 1
ATOM 1872 C C . HIS A 1 237 ? 18.195 -15.565 8.097 1.00 98.56 237 HIS A C 1
ATOM 1874 O O . HIS A 1 237 ? 19.347 -15.467 7.665 1.00 98.56 237 HIS A O 1
ATOM 1880 N N . GLU A 1 238 ? 17.822 -16.589 8.871 1.00 98.38 238 GLU A N 1
ATOM 1881 C CA . GLU A 1 238 ? 18.712 -17.696 9.252 1.00 98.38 238 GLU A CA 1
ATOM 1882 C C . GLU A 1 238 ? 19.233 -18.462 8.030 1.00 98.38 238 GLU A C 1
ATOM 1884 O O . GLU A 1 238 ? 20.428 -18.756 7.925 1.00 98.38 238 GLU A O 1
ATOM 1889 N N . ASN A 1 239 ? 18.350 -18.762 7.074 1.00 98.62 239 ASN A N 1
ATOM 1890 C CA . ASN A 1 239 ? 18.726 -19.463 5.852 1.00 98.62 239 ASN A CA 1
ATOM 1891 C C . ASN A 1 239 ? 19.676 -18.641 4.975 1.00 98.62 239 ASN A C 1
ATOM 1893 O O . ASN A 1 239 ? 20.684 -19.182 4.523 1.00 98.62 239 ASN A O 1
ATOM 1897 N N . GLU A 1 240 ? 19.406 -17.353 4.767 1.00 98.69 240 GLU A N 1
ATOM 1898 C CA . GLU A 1 240 ? 20.274 -16.480 3.967 1.00 98.69 240 GLU A CA 1
ATOM 1899 C C . GLU A 1 240 ? 21.640 -16.285 4.633 1.00 98.69 240 GLU A C 1
ATOM 1901 O O . GLU A 1 240 ? 22.677 -16.348 3.970 1.00 98.69 240 GLU A O 1
ATOM 1906 N N . THR A 1 241 ? 21.668 -16.143 5.959 1.00 97.94 241 THR A N 1
ATOM 1907 C CA . THR A 1 241 ? 22.924 -16.073 6.718 1.00 97.94 241 THR A CA 1
ATOM 1908 C C . THR A 1 241 ? 23.736 -17.357 6.551 1.00 97.94 241 THR A C 1
ATOM 1910 O O . THR A 1 241 ? 24.931 -17.300 6.272 1.00 97.94 241 THR A O 1
ATOM 1913 N N . ARG A 1 242 ? 23.090 -18.525 6.630 1.00 98.38 242 ARG A N 1
ATOM 1914 C CA . ARG A 1 242 ? 23.745 -19.825 6.433 1.00 98.38 242 ARG A CA 1
ATOM 1915 C C . ARG A 1 242 ? 24.256 -20.033 5.005 1.00 98.38 242 ARG A C 1
ATOM 1917 O O . ARG A 1 242 ? 25.330 -20.598 4.830 1.00 98.38 242 ARG A O 1
ATOM 1924 N N . ILE A 1 243 ? 23.480 -19.645 3.993 1.00 98.44 243 ILE A N 1
ATOM 1925 C CA . ILE A 1 243 ? 23.778 -19.947 2.583 1.00 98.44 243 ILE A CA 1
ATOM 1926 C C . ILE A 1 243 ? 24.785 -18.958 1.989 1.00 98.44 243 ILE A C 1
ATOM 1928 O O . ILE A 1 243 ? 25.621 -19.360 1.181 1.00 98.44 243 ILE A O 1
ATOM 1932 N N . ARG A 1 244 ? 24.717 -17.676 2.365 1.00 97.94 244 ARG A N 1
ATOM 1933 C CA . ARG A 1 244 ? 25.527 -16.614 1.743 1.00 97.94 244 ARG A CA 1
ATOM 1934 C C . ARG A 1 244 ? 26.177 -15.630 2.721 1.00 97.94 244 ARG A C 1
ATOM 1936 O O . ARG A 1 244 ? 26.730 -14.629 2.279 1.00 97.94 244 ARG A O 1
ATOM 1943 N N . GLY A 1 245 ? 26.123 -15.889 4.028 1.00 97.81 245 GLY A N 1
ATOM 1944 C CA . GLY A 1 245 ? 26.841 -15.106 5.041 1.00 97.81 245 GLY A CA 1
ATOM 1945 C C . GLY A 1 245 ? 26.182 -13.785 5.451 1.00 97.81 245 GLY A C 1
ATOM 1946 O O . GLY A 1 245 ? 26.796 -13.022 6.190 1.00 97.81 245 GLY A O 1
ATOM 1947 N N . GLY A 1 246 ? 24.956 -13.497 5.000 1.00 97.44 246 GLY A N 1
ATOM 1948 C CA . GLY A 1 246 ? 24.235 -12.296 5.418 1.00 97.44 246 GLY A CA 1
ATOM 1949 C C . GLY A 1 246 ? 22.877 -12.093 4.745 1.00 97.44 246 GLY A C 1
ATOM 1950 O O . GLY A 1 246 ? 22.594 -12.614 3.660 1.00 97.44 246 GLY A O 1
ATOM 1951 N N . CYS A 1 247 ? 22.038 -11.293 5.401 1.00 98.50 247 CYS A N 1
ATOM 1952 C CA . CYS A 1 247 ? 20.735 -10.870 4.907 1.00 98.50 247 CYS A CA 1
ATOM 1953 C C . CYS A 1 247 ? 20.546 -9.371 5.189 1.00 98.50 247 CYS A C 1
ATOM 1955 O O . CYS A 1 247 ? 20.478 -9.007 6.364 1.00 98.50 247 CYS A O 1
ATOM 1957 N N . PRO A 1 248 ? 20.496 -8.494 4.168 1.00 98.19 248 PRO A N 1
ATOM 1958 C CA . PRO A 1 248 ? 20.212 -7.087 4.411 1.00 98.19 248 PRO A CA 1
ATOM 1959 C C . PRO A 1 248 ? 18.803 -6.948 4.998 1.00 98.19 248 PRO A C 1
ATOM 1961 O O . PRO A 1 248 ? 17.852 -7.530 4.474 1.00 98.19 248 PRO A O 1
ATOM 1964 N N . GLY A 1 249 ? 18.678 -6.201 6.093 1.00 97.81 249 GLY A N 1
ATOM 1965 C CA . GLY A 1 249 ? 17.408 -5.974 6.776 1.00 97.81 249 GLY A CA 1
ATOM 1966 C C . GLY A 1 249 ? 17.315 -4.552 7.311 1.00 97.81 249 GLY A C 1
ATOM 1967 O O . GLY A 1 249 ? 18.187 -4.106 8.054 1.00 97.81 249 GLY A O 1
ATOM 1968 N N . ASP A 1 250 ? 16.254 -3.838 6.939 1.00 98.38 250 ASP A N 1
ATOM 1969 C CA . ASP A 1 250 ? 15.939 -2.531 7.510 1.00 98.38 250 ASP A CA 1
ATOM 1970 C C . ASP A 1 250 ? 15.006 -2.712 8.711 1.00 98.38 250 ASP A C 1
ATOM 1972 O O . ASP A 1 250 ? 13.799 -2.904 8.559 1.00 98.38 250 ASP A O 1
ATOM 1976 N N . TRP A 1 251 ? 15.579 -2.669 9.915 1.00 98.50 251 TRP A N 1
ATOM 1977 C CA . TRP A 1 251 ? 14.860 -2.878 11.177 1.00 98.50 251 TRP A CA 1
ATOM 1978 C C . TRP A 1 251 ? 13.649 -1.940 11.328 1.00 98.50 251 TRP A C 1
ATOM 1980 O O . TRP A 1 251 ? 12.612 -2.357 11.839 1.00 98.50 251 TRP A O 1
ATOM 1990 N N . VAL A 1 252 ? 13.739 -0.704 10.814 1.00 98.25 252 VAL A N 1
ATOM 1991 C CA . VAL A 1 252 ? 12.662 0.299 10.904 1.00 98.25 252 VAL A CA 1
ATOM 1992 C C . VAL A 1 252 ? 11.424 -0.122 10.105 1.00 98.25 252 VAL A C 1
ATOM 1994 O O . VAL A 1 252 ? 10.306 0.187 10.510 1.00 98.25 252 VAL A O 1
ATOM 1997 N N . TRP A 1 253 ? 11.611 -0.840 8.995 1.00 98.25 253 TRP A N 1
ATOM 1998 C CA . TRP A 1 253 ? 10.524 -1.331 8.141 1.00 98.25 253 TRP A CA 1
ATOM 1999 C C . TRP A 1 253 ? 10.085 -2.759 8.469 1.00 98.25 253 TRP A C 1
ATOM 2001 O O . TRP A 1 253 ? 8.928 -3.107 8.242 1.00 98.25 253 TRP A O 1
ATOM 2011 N N . LEU A 1 254 ? 10.995 -3.592 8.979 1.00 98.25 254 LEU A N 1
ATOM 2012 C CA . LEU A 1 254 ? 10.709 -4.992 9.304 1.00 98.25 254 LEU A CA 1
ATOM 2013 C C . LEU A 1 254 ? 9.835 -5.146 10.550 1.00 98.25 254 LEU A C 1
ATOM 2015 O O . LEU A 1 254 ? 9.135 -6.151 10.681 1.00 98.25 254 LEU A O 1
ATOM 2019 N N . ILE A 1 255 ? 9.870 -4.178 11.466 1.00 98.25 255 ILE A N 1
ATOM 2020 C CA . ILE A 1 255 ? 9.042 -4.223 12.668 1.00 98.25 255 ILE A CA 1
ATOM 2021 C C . ILE A 1 255 ? 7.608 -3.827 12.341 1.00 98.25 255 ILE A C 1
ATOM 2023 O O . ILE A 1 255 ? 7.372 -2.727 11.836 1.00 98.25 255 ILE A O 1
ATOM 2027 N N . PRO A 1 256 ? 6.626 -4.677 12.688 1.00 98.38 256 PRO A N 1
ATOM 2028 C CA . PRO A 1 256 ? 5.230 -4.324 12.517 1.00 98.38 256 PRO A CA 1
ATOM 2029 C C . PRO A 1 256 ? 4.863 -3.052 13.301 1.00 98.38 256 PRO A C 1
ATOM 2031 O O . PRO A 1 256 ? 5.292 -2.882 14.445 1.00 98.38 256 PRO A O 1
ATOM 2034 N N . PRO A 1 257 ? 3.995 -2.182 12.752 1.00 97.69 257 PRO A N 1
ATOM 2035 C CA . PRO A 1 257 ? 3.592 -0.922 13.390 1.00 97.69 257 PRO A CA 1
ATOM 2036 C C . PRO A 1 257 ? 2.695 -1.115 14.627 1.00 97.69 257 PRO A C 1
ATOM 2038 O O . PRO A 1 257 ? 2.226 -0.153 15.229 1.00 97.69 257 PRO A O 1
ATOM 2041 N N . THR A 1 258 ? 2.395 -2.356 15.000 1.00 95.94 258 THR A N 1
ATOM 2042 C CA . THR A 1 258 ? 1.616 -2.722 16.183 1.00 95.94 258 THR A CA 1
ATOM 2043 C C . THR A 1 258 ? 2.265 -3.954 16.796 1.00 95.94 258 THR A C 1
ATOM 2045 O O . THR A 1 258 ? 2.759 -4.808 16.065 1.00 95.94 258 THR A O 1
ATOM 2048 N N . SER A 1 259 ? 2.303 -4.028 18.129 1.00 97.75 259 SER A N 1
ATOM 2049 C CA . SER A 1 259 ? 2.864 -5.179 18.853 1.00 97.75 259 SER A CA 1
ATOM 2050 C C . SER A 1 259 ? 4.343 -5.472 18.547 1.00 97.75 259 SER A C 1
ATOM 2052 O O . SER A 1 259 ? 4.767 -6.626 18.575 1.00 97.75 259 SER A O 1
ATOM 2054 N N . GLY A 1 260 ? 5.148 -4.434 18.281 1.00 97.94 260 GLY A N 1
ATOM 2055 C CA . GLY A 1 260 ? 6.529 -4.574 17.801 1.00 97.94 260 GLY A CA 1
ATOM 2056 C C . GLY A 1 260 ? 7.392 -5.534 18.629 1.00 97.94 260 GLY A C 1
ATOM 2057 O O . GLY A 1 260 ? 7.867 -6.533 18.099 1.00 97.94 260 GLY A O 1
ATOM 2058 N N . SER A 1 261 ? 7.534 -5.301 19.939 1.00 98.12 261 SER A N 1
ATOM 2059 C CA . SER A 1 261 ? 8.356 -6.150 20.824 1.00 98.12 261 SER A CA 1
ATOM 2060 C C . SER A 1 261 ? 7.788 -7.547 21.092 1.00 98.12 261 SER A C 1
ATOM 2062 O O . SER A 1 261 ? 8.493 -8.392 21.647 1.00 98.12 261 SER A O 1
ATOM 2064 N N . LEU A 1 262 ? 6.543 -7.808 20.680 1.00 98.44 262 LEU A N 1
ATOM 2065 C CA . LEU A 1 262 ? 5.931 -9.138 20.713 1.00 98.44 262 LEU A CA 1
ATOM 2066 C C . LEU A 1 262 ? 6.300 -9.975 19.477 1.00 98.44 262 LEU A C 1
ATOM 2068 O O . LEU A 1 262 ? 5.926 -11.141 19.395 1.00 98.44 262 LEU A O 1
ATOM 2072 N N . CYS A 1 263 ? 7.019 -9.395 18.513 1.00 98.56 263 CYS A N 1
ATOM 2073 C CA . CYS A 1 263 ? 7.503 -10.078 17.319 1.00 98.56 263 CYS A CA 1
ATOM 2074 C C . CYS A 1 263 ? 9.003 -10.399 17.449 1.00 98.56 263 CYS A C 1
ATOM 2076 O O . CYS A 1 263 ? 9.765 -9.574 17.963 1.00 98.56 263 CYS A O 1
ATOM 2078 N N . PRO A 1 264 ? 9.481 -11.550 16.939 1.00 98.31 264 PRO A N 1
ATOM 2079 C CA . PRO A 1 264 ? 10.880 -11.955 17.090 1.00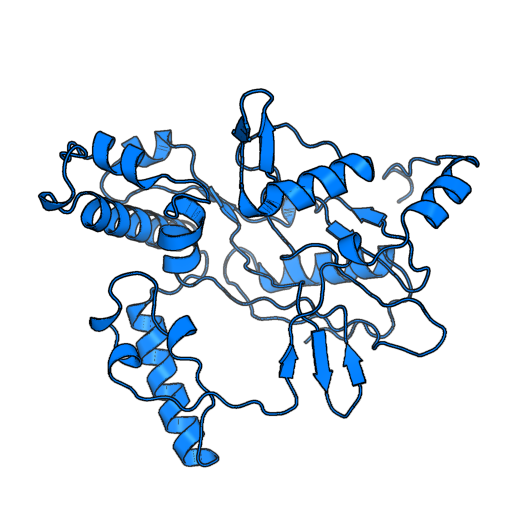 98.31 264 PRO A CA 1
ATOM 2080 C C . PRO A 1 264 ? 11.863 -11.003 16.392 1.00 98.31 264 PRO A C 1
ATOM 2082 O O . PRO A 1 264 ? 12.971 -10.802 16.881 1.00 98.31 264 PRO A O 1
ATOM 2085 N N . VAL A 1 265 ? 11.441 -10.353 15.300 1.00 98.38 265 VAL A N 1
ATOM 2086 C CA . VAL A 1 265 ? 12.258 -9.379 14.552 1.00 98.38 265 VAL A CA 1
ATOM 2087 C C . VAL A 1 265 ? 12.666 -8.156 15.373 1.00 98.38 265 VAL A C 1
ATOM 2089 O O . VAL A 1 265 ? 13.669 -7.531 15.054 1.00 98.38 265 VAL A O 1
ATOM 2092 N N . PHE A 1 266 ? 11.938 -7.818 16.442 1.00 98.69 266 PHE A N 1
ATOM 2093 C CA . PHE A 1 266 ? 12.308 -6.701 17.313 1.00 98.69 266 PHE A CA 1
ATOM 2094 C C . PHE A 1 266 ? 13.635 -6.950 18.033 1.00 98.69 266 PHE A C 1
ATOM 2096 O O . PHE A 1 266 ? 14.432 -6.031 18.203 1.00 98.69 266 PHE A O 1
ATOM 2103 N N . HIS A 1 267 ? 13.875 -8.200 18.432 1.00 98.44 267 HIS A N 1
ATOM 2104 C CA . HIS A 1 267 ? 15.026 -8.604 19.243 1.00 98.44 267 HIS A CA 1
ATOM 2105 C C . HIS A 1 267 ? 16.244 -9.002 18.398 1.00 98.44 267 HIS A C 1
ATOM 2107 O O . HIS A 1 267 ? 17.276 -9.371 18.952 1.00 98.44 267 HIS A O 1
ATOM 2113 N N . GLN A 1 268 ? 16.128 -8.946 17.068 1.00 98.38 268 GLN A N 1
ATOM 2114 C CA . GLN A 1 268 ? 17.200 -9.273 16.134 1.00 98.38 268 GLN A CA 1
ATOM 2115 C C . GLN A 1 268 ? 17.880 -7.997 15.631 1.00 98.38 268 GLN A C 1
ATOM 2117 O O . GLN A 1 268 ? 17.235 -7.101 15.090 1.00 98.38 268 GLN A O 1
ATOM 2122 N N . GLU A 1 269 ? 19.205 -7.937 15.749 1.00 98.06 269 GLU A N 1
ATOM 2123 C CA . GLU A 1 269 ? 20.002 -6.891 15.107 1.00 98.06 269 GLU A CA 1
ATOM 2124 C C . GLU A 1 269 ? 20.147 -7.190 13.609 1.00 98.06 269 GLU A C 1
ATOM 2126 O O . GLU A 1 269 ? 20.508 -8.306 13.224 1.00 98.06 269 GLU A O 1
ATOM 2131 N N . PHE A 1 270 ? 19.895 -6.191 12.761 1.00 98.00 270 PHE A N 1
ATOM 2132 C CA . PHE A 1 270 ? 20.077 -6.297 11.314 1.00 98.00 270 PHE A CA 1
ATOM 2133 C C . PHE A 1 270 ? 21.114 -5.292 10.822 1.00 98.00 270 PHE A C 1
ATOM 2135 O O . PHE A 1 270 ? 21.178 -4.154 11.287 1.00 98.00 270 PHE A O 1
ATOM 2142 N N . LEU A 1 271 ? 21.894 -5.704 9.824 1.00 98.25 271 LEU A N 1
ATOM 2143 C CA . LEU A 1 271 ? 22.691 -4.785 9.022 1.00 98.25 271 LEU A CA 1
ATOM 2144 C C . LEU A 1 271 ? 21.874 -4.387 7.792 1.00 98.25 271 LEU A C 1
ATOM 2146 O O . LEU A 1 271 ? 21.468 -5.245 7.007 1.00 98.25 271 LEU A O 1
ATOM 2150 N N . ASN A 1 272 ? 21.669 -3.085 7.606 1.00 98.38 272 ASN A N 1
ATOM 2151 C CA . ASN A 1 272 ? 21.048 -2.546 6.403 1.00 98.38 272 ASN A CA 1
ATOM 2152 C C . ASN A 1 272 ? 22.140 -2.151 5.402 1.00 98.38 272 ASN A C 1
ATOM 2154 O O . ASN A 1 272 ? 22.957 -1.271 5.673 1.00 98.38 272 ASN A O 1
ATOM 2158 N N . TYR A 1 273 ? 22.183 -2.831 4.261 1.00 97.69 273 TYR A N 1
ATOM 2159 C CA . TYR A 1 273 ? 23.137 -2.565 3.190 1.00 97.69 273 TYR A CA 1
ATOM 2160 C C . TYR A 1 273 ? 22.525 -2.906 1.836 1.00 97.69 273 TYR A C 1
ATOM 2162 O O . TYR A 1 273 ? 21.620 -3.730 1.716 1.00 97.69 273 TYR A O 1
ATOM 2170 N N . THR A 1 274 ? 23.041 -2.265 0.795 1.00 96.50 274 THR A N 1
ATOM 2171 C CA . THR A 1 274 ? 22.505 -2.385 -0.557 1.00 96.50 274 THR A CA 1
ATOM 2172 C C . THR A 1 274 ? 23.293 -3.408 -1.366 1.00 96.50 274 THR A C 1
ATOM 2174 O O . THR A 1 274 ? 24.520 -3.358 -1.431 1.00 96.50 274 THR A O 1
ATOM 2177 N N . LEU A 1 275 ? 22.574 -4.313 -2.025 1.00 96.81 275 LEU A N 1
ATOM 2178 C CA . LEU A 1 275 ? 23.100 -5.232 -3.033 1.00 96.81 275 LEU A CA 1
ATOM 2179 C C . LEU A 1 275 ? 22.440 -4.929 -4.380 1.00 96.81 275 LEU A C 1
ATOM 2181 O O . LEU A 1 275 ? 21.407 -4.271 -4.421 1.00 96.81 275 LEU A O 1
ATOM 2185 N N . LYS A 1 276 ? 23.012 -5.422 -5.480 1.00 96.50 276 LYS A N 1
ATOM 2186 C CA . LYS A 1 276 ? 22.353 -5.441 -6.794 1.00 96.50 276 LYS A CA 1
ATOM 2187 C C . LYS A 1 276 ? 22.185 -6.891 -7.265 1.00 96.50 276 LYS A C 1
ATOM 2189 O O . LYS A 1 276 ? 23.094 -7.685 -7.012 1.00 96.50 276 LYS A O 1
ATOM 2194 N N . PRO A 1 277 ? 21.100 -7.245 -7.983 1.00 97.56 277 PRO A N 1
ATOM 2195 C CA . PRO A 1 277 ? 19.964 -6.401 -8.394 1.00 97.56 277 PRO A CA 1
ATOM 2196 C C . PRO A 1 277 ? 19.120 -5.867 -7.224 1.00 97.56 277 PRO A C 1
ATOM 2198 O O . PRO A 1 277 ? 19.076 -6.503 -6.174 1.00 97.56 277 PRO A O 1
ATOM 2201 N N . MET A 1 278 ? 18.448 -4.724 -7.399 1.00 97.00 278 MET A N 1
ATOM 2202 C CA . MET A 1 278 ? 17.595 -4.123 -6.357 1.00 97.00 278 MET A CA 1
ATOM 2203 C C . MET A 1 278 ? 16.393 -3.367 -6.911 1.00 97.00 278 MET A C 1
ATOM 2205 O O . MET A 1 278 ? 16.425 -2.869 -8.036 1.00 97.00 278 MET A O 1
ATOM 2209 N N . TYR A 1 279 ? 15.370 -3.210 -6.070 1.00 97.94 279 TYR A N 1
ATOM 2210 C CA . TYR A 1 279 ? 14.381 -2.154 -6.245 1.00 97.94 279 TYR A CA 1
ATOM 2211 C C . TYR A 1 279 ? 14.860 -0.878 -5.564 1.00 97.94 279 TYR A C 1
ATOM 2213 O O . TYR A 1 279 ? 15.337 -0.920 -4.432 1.00 97.94 279 TYR A O 1
ATOM 2221 N N . ASP A 1 280 ? 14.696 0.244 -6.247 1.00 96.19 280 ASP A N 1
ATOM 2222 C CA . ASP A 1 280 ? 15.055 1.564 -5.749 1.00 96.19 280 ASP A CA 1
ATOM 2223 C C . ASP A 1 280 ? 13.883 2.529 -5.941 1.00 96.19 280 ASP A C 1
ATOM 2225 O O . ASP A 1 280 ? 13.029 2.346 -6.820 1.00 96.19 280 ASP A O 1
ATOM 2229 N N . TYR A 1 281 ? 13.829 3.562 -5.112 1.00 96.88 281 TYR A N 1
ATOM 2230 C CA . TYR A 1 281 ? 12.846 4.618 -5.279 1.00 96.88 281 TYR A CA 1
ATOM 2231 C C . TYR A 1 281 ? 13.177 5.475 -6.507 1.00 96.88 281 TYR A C 1
ATOM 2233 O O . TYR A 1 281 ? 14.302 5.529 -7.008 1.00 96.88 281 TYR A O 1
ATOM 2241 N N . GLN A 1 282 ? 12.159 6.153 -7.019 1.00 95.94 282 GLN A N 1
ATOM 2242 C CA . GLN A 1 282 ? 12.295 7.132 -8.089 1.00 95.94 282 GLN A CA 1
ATOM 2243 C C . GLN A 1 282 ? 11.296 8.263 -7.864 1.00 95.94 282 GLN A C 1
ATOM 2245 O O . GLN A 1 282 ? 10.204 8.045 -7.337 1.00 95.94 282 GLN A O 1
ATOM 2250 N N . GLU A 1 283 ? 11.666 9.471 -8.286 1.00 96.00 283 GLU A N 1
ATOM 2251 C CA . GLU A 1 283 ? 10.805 10.644 -8.154 1.00 96.00 283 GLU A CA 1
ATOM 2252 C C . GLU A 1 283 ? 9.451 10.428 -8.848 1.00 96.00 283 GLU A C 1
ATOM 2254 O O . GLU A 1 283 ? 9.423 9.917 -9.979 1.00 96.00 283 GLU A O 1
ATOM 2259 N N . PRO A 1 284 ? 8.327 10.834 -8.229 1.00 96.81 284 PRO A N 1
ATOM 2260 C CA . PRO A 1 284 ? 7.015 10.796 -8.859 1.00 96.81 284 PRO A CA 1
ATOM 2261 C C . PRO A 1 284 ? 7.025 11.449 -10.244 1.00 96.81 284 PRO A C 1
ATOM 2263 O O . PRO A 1 284 ? 7.404 12.610 -10.398 1.00 96.81 284 PRO A O 1
ATOM 2266 N N . ALA A 1 285 ? 6.590 10.713 -11.269 1.00 95.44 285 ALA A N 1
ATOM 2267 C CA . ALA A 1 285 ? 6.764 11.133 -12.662 1.00 95.44 285 ALA A CA 1
ATOM 2268 C C . ALA A 1 285 ? 6.119 12.496 -12.975 1.00 95.44 285 ALA A C 1
ATOM 2270 O O . ALA A 1 285 ? 6.683 13.284 -13.733 1.00 95.44 285 ALA A O 1
ATOM 2271 N N . TRP A 1 286 ? 4.983 12.814 -12.344 1.00 95.25 286 TRP A N 1
ATOM 2272 C CA . TRP A 1 286 ? 4.279 14.086 -12.538 1.00 95.25 286 TRP A CA 1
ATOM 2273 C C . TRP A 1 286 ? 5.031 15.306 -11.997 1.00 95.25 286 TRP A C 1
ATOM 2275 O O . TRP A 1 286 ? 4.776 16.417 -12.468 1.00 95.25 286 TRP A O 1
ATOM 2285 N N . LYS A 1 287 ? 5.952 15.118 -11.040 1.00 94.75 287 LYS A N 1
ATOM 2286 C CA . LYS A 1 287 ? 6.794 16.193 -10.491 1.00 94.75 287 LYS A CA 1
ATOM 2287 C C . LYS A 1 287 ? 7.909 16.586 -11.456 1.00 94.75 287 LYS A C 1
ATOM 2289 O O . LYS A 1 287 ? 8.299 17.748 -11.500 1.00 94.75 287 LYS A O 1
ATOM 2294 N N . THR A 1 288 ? 8.382 15.637 -12.262 1.00 91.75 288 THR A N 1
ATOM 2295 C CA . THR A 1 288 ? 9.439 15.850 -13.263 1.00 91.75 288 THR A CA 1
ATOM 2296 C C . THR A 1 288 ? 8.907 16.028 -14.689 1.00 91.75 288 THR A C 1
ATOM 2298 O O . THR A 1 288 ? 9.680 16.303 -15.602 1.00 91.75 288 THR A O 1
ATOM 2301 N N . TYR A 1 289 ? 7.602 15.842 -14.908 1.00 91.88 289 TYR A N 1
ATOM 2302 C CA . TYR A 1 289 ? 6.975 15.953 -16.225 1.00 91.88 289 TYR A CA 1
ATOM 2303 C C . TYR A 1 289 ? 6.881 17.414 -16.698 1.00 91.88 289 TYR A C 1
ATOM 2305 O O . TYR A 1 289 ? 6.471 18.308 -15.953 1.00 91.88 289 TYR A O 1
ATOM 2313 N N . ASP A 1 290 ? 7.216 17.662 -17.968 1.00 89.06 290 ASP A N 1
ATOM 2314 C CA . ASP A 1 290 ? 7.138 18.993 -18.578 1.00 89.06 290 ASP A CA 1
ATOM 2315 C C . ASP A 1 290 ? 5.700 19.331 -19.002 1.00 89.06 290 ASP A C 1
ATOM 2317 O O . ASP A 1 290 ? 5.282 19.168 -20.151 1.00 89.06 290 ASP A O 1
ATOM 2321 N N . TRP A 1 291 ? 4.936 19.865 -18.051 1.00 86.94 291 TRP A N 1
ATOM 2322 C CA . TRP A 1 291 ? 3.550 20.280 -18.261 1.00 86.94 291 TRP A CA 1
ATOM 2323 C C . TRP A 1 291 ? 3.370 21.382 -19.321 1.00 86.94 291 TRP A C 1
ATOM 2325 O O . TRP A 1 291 ? 2.267 21.522 -19.855 1.00 86.94 291 TRP A O 1
ATOM 2335 N N . LYS A 1 292 ? 4.413 22.165 -19.645 1.00 79.06 292 LYS A N 1
ATOM 2336 C CA . LYS A 1 292 ? 4.326 23.251 -20.640 1.00 79.06 292 LYS A CA 1
ATOM 2337 C C . LYS A 1 292 ? 4.309 22.709 -22.067 1.00 79.06 292 LYS A C 1
ATOM 2339 O O . LYS A 1 292 ? 3.620 23.262 -22.919 1.00 79.06 292 LYS A O 1
ATOM 2344 N N . LYS A 1 293 ? 5.019 21.608 -22.335 1.00 75.12 293 LYS A N 1
ATOM 2345 C CA . LYS A 1 293 ? 4.966 20.939 -23.647 1.00 75.12 293 LYS A CA 1
ATOM 2346 C C . LYS A 1 293 ? 3.567 20.413 -23.960 1.00 75.12 293 LYS A C 1
ATOM 2348 O O . LYS A 1 293 ? 3.090 20.571 -25.083 1.00 75.12 293 LYS A O 1
ATOM 2353 N N . ARG A 1 294 ? 2.866 19.882 -22.955 1.00 70.38 294 ARG A N 1
ATOM 2354 C CA . ARG A 1 294 ? 1.506 19.352 -23.121 1.00 70.38 294 ARG A CA 1
ATOM 2355 C C . ARG A 1 294 ? 0.468 20.423 -23.463 1.00 70.38 294 ARG A C 1
ATOM 2357 O O . ARG A 1 294 ? -0.384 20.189 -24.319 1.00 70.38 294 ARG A O 1
ATOM 2364 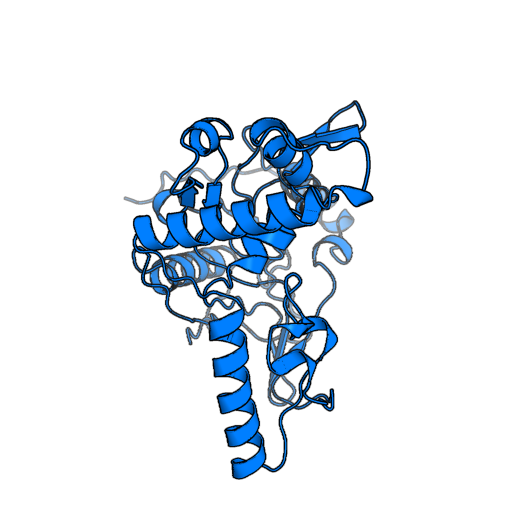N N . SER A 1 295 ? 0.522 21.600 -22.829 1.00 62.03 295 SER A N 1
ATOM 2365 C CA . SER A 1 295 ? -0.445 22.678 -23.108 1.00 62.03 295 SER A CA 1
ATOM 2366 C C . SER A 1 295 ? -0.359 23.182 -24.553 1.00 62.03 295 SER A C 1
ATOM 2368 O O . SER A 1 295 ? -1.379 23.534 -25.141 1.00 62.03 295 SER A O 1
ATOM 2370 N N . LEU A 1 296 ? 0.832 23.138 -25.157 1.00 56.59 296 LEU A N 1
ATOM 2371 C CA . LEU A 1 296 ? 1.042 23.484 -26.564 1.00 56.59 296 LEU A CA 1
ATOM 2372 C C . LEU A 1 296 ? 0.429 22.452 -27.525 1.00 56.59 296 LEU A C 1
ATOM 2374 O O . LEU A 1 296 ? -0.051 22.832 -28.588 1.00 56.59 296 LEU A O 1
ATOM 2378 N N . HIS A 1 297 ? 0.414 21.164 -27.164 1.00 55.12 297 HIS A N 1
ATOM 2379 C CA . HIS A 1 297 ? -0.156 20.096 -27.998 1.00 55.12 297 HIS A CA 1
ATOM 2380 C C . HIS A 1 297 ? -1.689 19.997 -27.901 1.00 55.12 297 HIS A C 1
ATOM 2382 O O . HIS A 1 297 ? -2.341 19.690 -28.895 1.00 55.12 297 HIS A O 1
ATOM 2388 N N . HIS A 1 298 ? -2.301 20.307 -26.751 1.00 53.19 298 HIS A N 1
ATOM 2389 C CA . HIS A 1 298 ? -3.766 20.250 -26.592 1.00 53.19 298 HIS A CA 1
ATOM 2390 C C . HIS A 1 298 ? -4.541 21.439 -27.181 1.00 53.19 298 HIS A C 1
ATOM 2392 O O . HIS A 1 298 ? -5.760 21.344 -27.322 1.00 53.19 298 HIS A O 1
ATOM 2398 N N . ASN A 1 299 ? -3.865 22.504 -27.621 1.00 47.47 299 ASN A N 1
ATOM 2399 C CA . ASN A 1 299 ? -4.496 23.541 -28.448 1.00 47.47 299 ASN A CA 1
ATOM 2400 C C . ASN A 1 299 ? -4.833 23.051 -29.877 1.00 47.47 299 ASN A C 1
ATOM 2402 O O . ASN A 1 299 ? -5.458 23.784 -30.640 1.00 47.47 299 ASN A O 1
ATOM 2406 N N . GLY A 1 300 ? -4.477 21.808 -30.231 1.00 46.25 300 GLY A N 1
ATOM 2407 C CA . GLY A 1 300 ? -4.918 21.117 -31.441 1.00 46.25 300 GLY A CA 1
ATOM 2408 C C . GLY A 1 300 ? -5.606 19.786 -31.120 1.00 46.25 300 GLY A C 1
ATOM 2409 O O . GLY A 1 300 ? -4.946 18.774 -30.945 1.00 46.25 300 GLY A O 1
ATOM 2410 N N . VAL A 1 301 ? -6.944 19.780 -31.114 1.00 44.38 301 VAL A N 1
ATOM 2411 C CA . VAL A 1 301 ? -7.823 18.590 -31.197 1.00 44.38 301 VAL A CA 1
ATOM 2412 C C . VAL A 1 301 ? -7.769 17.602 -30.010 1.00 44.38 301 VAL A C 1
ATOM 2414 O O . VAL A 1 301 ? -6.939 16.702 -29.932 1.00 44.38 301 VAL A O 1
ATOM 2417 N N . SER A 1 302 ? -8.781 17.672 -29.138 1.00 38.22 302 SER A N 1
ATOM 2418 C CA . SER A 1 302 ? -9.124 16.603 -28.188 1.00 38.22 302 SER A CA 1
ATOM 2419 C C . SER A 1 302 ? -10.017 15.557 -28.871 1.00 38.22 302 SER A C 1
ATOM 2421 O O . SER A 1 302 ? -11.176 15.835 -29.179 1.00 38.22 302 SER A O 1
ATOM 2423 N N . ARG A 1 303 ? -9.499 14.346 -29.124 1.00 40.12 303 ARG A N 1
ATOM 2424 C CA . ARG A 1 303 ? -10.320 13.168 -29.456 1.00 40.12 303 ARG A CA 1
ATOM 2425 C C . ARG A 1 303 ? -10.507 12.326 -28.197 1.00 40.12 303 ARG A C 1
ATOM 2427 O O . ARG A 1 303 ? -9.559 11.728 -27.697 1.00 40.12 303 ARG A O 1
ATOM 2434 N N . LYS A 1 304 ? -11.743 12.271 -27.695 1.00 37.09 304 LYS A N 1
ATOM 2435 C CA . LYS A 1 304 ? -12.170 11.288 -26.692 1.00 37.09 304 LYS A CA 1
ATOM 2436 C C . LYS A 1 304 ? -12.263 9.925 -27.380 1.00 37.09 304 LYS A C 1
ATOM 2438 O O . LYS A 1 304 ? -13.064 9.772 -28.296 1.00 37.09 304 LYS A O 1
ATOM 2443 N N . PHE A 1 305 ? -11.475 8.946 -26.949 1.00 37.22 305 PHE A N 1
ATOM 2444 C CA . PHE A 1 305 ? -11.663 7.563 -27.386 1.00 37.22 305 PHE A CA 1
ATOM 2445 C C . PHE A 1 305 ? -12.808 6.942 -26.575 1.00 37.22 305 PHE A C 1
ATOM 2447 O O . PHE A 1 305 ? -12.827 7.015 -25.346 1.00 37.22 305 PHE A O 1
ATOM 2454 N N . HIS A 1 306 ? -13.812 6.405 -27.267 1.00 33.31 306 HIS A N 1
ATOM 2455 C CA . HIS A 1 306 ? -14.903 5.632 -26.676 1.00 33.31 306 HIS A CA 1
ATOM 2456 C C . HIS A 1 306 ? -14.674 4.148 -26.953 1.00 33.31 306 HIS A C 1
ATOM 2458 O O . HIS A 1 306 ? -14.285 3.765 -28.051 1.00 33.31 306 HIS A O 1
ATOM 2464 N N . PHE A 1 307 ? -14.945 3.319 -25.947 1.00 38.41 307 PHE A N 1
ATOM 2465 C CA . PHE A 1 307 ? -14.733 1.868 -25.919 1.00 38.41 307 PHE A CA 1
ATOM 2466 C C . PHE A 1 307 ? -15.739 1.084 -26.799 1.00 38.41 307 PHE A C 1
ATOM 2468 O O . PHE A 1 307 ? -16.308 0.089 -26.370 1.00 38.41 307 PHE A O 1
ATOM 2475 N N . LYS A 1 308 ? -16.036 1.545 -28.020 1.00 34.28 308 LYS A N 1
ATOM 2476 C CA . LYS A 1 308 ? -17.027 0.909 -28.913 1.00 34.28 308 LYS A CA 1
ATOM 2477 C C . LYS A 1 308 ? -16.499 0.500 -30.291 1.00 34.28 308 LYS A C 1
ATOM 2479 O O . LYS A 1 308 ? -17.293 0.270 -31.192 1.00 34.28 308 LYS A O 1
ATOM 2484 N N . GLU A 1 309 ? -15.190 0.325 -30.437 1.00 36.03 309 GLU A N 1
ATOM 2485 C CA . GLU A 1 309 ? -14.579 -0.200 -31.671 1.00 36.03 309 GLU A CA 1
ATOM 2486 C C . GLU A 1 309 ? -13.857 -1.533 -31.425 1.00 36.03 309 GLU A C 1
ATOM 2488 O O . GLU A 1 309 ? -12.689 -1.703 -31.758 1.00 36.03 309 GLU A O 1
ATOM 2493 N N . ILE A 1 310 ? -14.566 -2.485 -30.809 1.00 36.69 310 ILE A N 1
ATOM 2494 C CA . ILE A 1 310 ? -14.190 -3.904 -30.812 1.00 36.69 310 ILE A CA 1
ATOM 2495 C C . ILE A 1 310 ? -15.443 -4.712 -31.171 1.00 36.69 310 ILE A C 1
ATOM 2497 O O . ILE A 1 310 ? -16.226 -5.098 -30.302 1.00 36.69 310 ILE A O 1
ATOM 2501 N N . ALA A 1 311 ? -15.629 -4.903 -32.475 1.00 29.92 311 ALA A N 1
ATOM 2502 C CA . ALA A 1 311 ? -16.326 -6.017 -33.108 1.00 29.92 311 ALA A CA 1
ATOM 2503 C C . ALA A 1 311 ? -15.545 -6.365 -34.379 1.00 29.92 311 ALA A C 1
ATOM 2505 O O . ALA A 1 311 ? -15.139 -5.407 -35.077 1.00 29.92 311 ALA A O 1
#

Radius of gyration: 21.23 Å; chains: 1; bounding box: 49×44×63 Å

Organism: Artemia franciscana (NCBI:txid6661)

Sequence (311 aa):
VFDARYVGTAQGMFEAICNHIRYSTNKGNLRSAITVFQPRMEGRGDFRIWNSQLIGYAGYRQPDGSIVGDPLNAEFTEVCQKLGWSGQGTRFDILPLVLQGSDGEPKLFNIPSELVLEVPIVHPEFDWFLDLGLKWYALPAVTSMKFDCGGLEYTAVPFSGWYMVTEIGSRDLGDPHRYNQLEVIATRMGLDTCTNISLWKDKASVELNLAVLHSYQRCGVTIVDHHTATESFMKHHENETRIRGGCPGDWVWLIPPTSGSLCPVFHQEFLNYTLKPMYDYQEPAWKTYDWKKRSLHHNGVSRKFHFKEIA

pLDDT: mean 94.32, std 13.0, range [29.92, 98.94]

InterPro domains:
  IPR004030 Nitric oxide synthase, N-terminal [PF02898] (1-287)
  IPR036119 Nitric oxide synthase, N-terminal domain superfamily [SSF56512] (1-293)
  IPR044940 Nitric oxide synthase, domain 2 superfamily [G3DSA:3.90.440.10] (6-120)
  IPR044943 Nitric oxide synthase, domain 1 superfamily [G3DSA:3.90.340.10] (176-280)
  IPR044944 Nitric oxide synthase, domain 3 superfamily [G3DSA:3.90.1230.10] (121-170)
  IPR050607 Nitric Oxide Synthase (NOS) [PTHR43410] (1-310)

Foldseek 3Di:
DAEAQVPFDQVSVLVQVLVVLQQQPVQQAGDKDKYFYHWDDPPWAAKAWLDQWPWAFEWDQDPVRDIAAWLVCDVVNVVQVVVPDDFPSHNGTIAWTFTAGRVRHTDTHRRDPVSWAKFFFDFPPQRCSNVVRDIDTFKTKGFQKWWDAPNTIGNGMIITDGEALLVCLVPQCCDCSTVNCQVVQLVSVVFDPPDCVSVSSLVSSVRSSNRSVVRSVVSSHDYHYLQVVLVVVVVVQVVCCVPPNGDADDLVVSARPHPRVVHPSNVDDGHHDDDPRDIDGDPSSVVVRDPVVVVVVVVPDDDDDDPPPDD

Secondary structure (DSSP, 8-state):
-EE-TT--SHHHHHHHHHHHHHHHHGGGS---EEEE-PPP-TTSPPPEE-SSBSS-B-EEE-TTS-EEE-GGGHHHHHHHHHTT------TTPBPPEEEE-TT--EEEEPPPGGG--EEE---SS-GGGGGGT-EEES--EE-SEEEEETTEEES---EE--EEHHIIIIIIIT-TTTT--HHHHHHHTT---S-GGG-HHHHHHHHHHHHHHHHHHHTT--EE-HHHHHHHHHHHHHHHHHHHS-----HHHHS-SSSGGGSGGGGS-------SSEEEE---HHHHS-HHHHHHHHTS---PPPS----